Protein AF-A0A9P1A9F8-F1 (afdb_monomer_lite)

Structure (mmCIF, N/CA/C/O backbone):
data_AF-A0A9P1A9F8-F1
#
_entry.id   AF-A0A9P1A9F8-F1
#
loop_
_atom_site.group_PDB
_atom_site.id
_atom_site.type_symbol
_atom_site.label_atom_id
_atom_site.label_alt_id
_atom_site.label_comp_id
_atom_site.label_asym_id
_atom_site.label_entity_id
_atom_site.label_seq_id
_atom_site.pdbx_PDB_ins_code
_atom_site.Cartn_x
_atom_site.Cartn_y
_atom_site.Cartn_z
_atom_site.occupancy
_atom_site.B_iso_or_equiv
_atom_site.auth_seq_id
_atom_site.auth_comp_id
_atom_site.auth_asym_id
_atom_site.auth_atom_id
_atom_site.pdbx_PDB_model_num
ATOM 1 N N . MET A 1 1 ? -52.967 4.851 6.610 1.00 56.81 1 MET A N 1
ATOM 2 C CA . MET A 1 1 ? -51.626 4.289 6.894 1.00 56.81 1 MET A CA 1
ATOM 3 C C . MET A 1 1 ? -50.634 4.882 5.900 1.00 56.81 1 MET A C 1
ATOM 5 O O . MET A 1 1 ? -50.839 4.706 4.708 1.00 56.81 1 MET A O 1
ATOM 9 N N . LYS A 1 2 ? -49.626 5.647 6.345 1.00 49.94 2 LYS A N 1
ATOM 10 C CA . LYS A 1 2 ? -48.592 6.186 5.440 1.00 49.94 2 LYS A CA 1
ATOM 11 C C . LYS A 1 2 ? -47.590 5.070 5.093 1.00 49.94 2 LYS A C 1
ATOM 13 O O . LYS A 1 2 ? -47.147 4.389 6.021 1.00 49.94 2 LYS A O 1
ATOM 18 N N . PRO A 1 3 ? -47.233 4.859 3.813 1.00 60.44 3 PRO A N 1
ATOM 19 C CA . PRO A 1 3 ? -46.224 3.874 3.445 1.00 60.44 3 PRO A CA 1
ATOM 20 C C . PRO A 1 3 ? -44.875 4.288 4.041 1.00 60.44 3 PRO A C 1
ATOM 22 O O . PRO A 1 3 ? -44.434 5.425 3.876 1.00 60.44 3 PRO A O 1
ATOM 25 N N . LYS A 1 4 ? -44.238 3.368 4.774 1.00 57.44 4 LYS A N 1
ATOM 26 C CA . LYS A 1 4 ? -42.883 3.556 5.302 1.00 57.44 4 LYS A CA 1
ATOM 27 C C . LYS A 1 4 ? -41.936 3.712 4.111 1.00 57.44 4 LYS A C 1
ATOM 29 O O . LYS A 1 4 ? -41.762 2.769 3.340 1.00 57.44 4 LYS A O 1
ATOM 34 N N . SER A 1 5 ? -41.365 4.901 3.938 1.00 59.81 5 SER A N 1
ATOM 35 C CA . SER A 1 5 ? -40.351 5.161 2.920 1.00 59.81 5 SER A CA 1
ATOM 36 C C . SER A 1 5 ? -39.157 4.235 3.154 1.00 59.81 5 SER A C 1
ATOM 38 O O . SER A 1 5 ? -38.620 4.142 4.258 1.00 59.81 5 SER A O 1
ATOM 40 N N . LYS A 1 6 ? -38.776 3.493 2.109 1.00 61.09 6 LYS A N 1
ATOM 41 C CA . LYS A 1 6 ? -37.595 2.626 2.118 1.00 61.09 6 LYS A CA 1
ATOM 42 C C . LYS A 1 6 ? -36.375 3.508 2.431 1.00 61.09 6 LYS A C 1
ATOM 44 O O . LYS A 1 6 ? -36.248 4.557 1.794 1.00 61.09 6 LYS A O 1
ATOM 49 N N . PRO A 1 7 ? -35.507 3.141 3.392 1.00 64.19 7 PRO A N 1
ATOM 50 C CA . PRO A 1 7 ? -34.313 3.927 3.675 1.00 64.19 7 PRO A CA 1
ATOM 51 C C . PRO A 1 7 ? -33.488 4.084 2.389 1.00 64.19 7 PRO A C 1
ATOM 53 O O . PRO A 1 7 ? -33.452 3.144 1.585 1.00 64.19 7 PRO A O 1
ATOM 56 N N . PRO A 1 8 ? -32.862 5.254 2.164 1.00 57.16 8 PRO A N 1
ATOM 57 C CA . PRO A 1 8 ? -32.075 5.495 0.965 1.00 57.16 8 PRO A CA 1
ATOM 58 C C . PRO A 1 8 ? -31.010 4.405 0.850 1.00 57.16 8 PRO A C 1
ATOM 60 O O . PRO A 1 8 ? -30.194 4.217 1.756 1.00 57.16 8 PRO A O 1
ATOM 63 N N . SER A 1 9 ? -31.065 3.654 -0.253 1.00 58.56 9 SER A N 1
ATOM 64 C CA . SER A 1 9 ? -30.034 2.678 -0.590 1.00 58.56 9 SER A CA 1
ATOM 65 C C . SER A 1 9 ? -28.689 3.402 -0.590 1.00 58.56 9 SER A C 1
ATOM 67 O O . SER A 1 9 ? -28.603 4.470 -1.203 1.00 58.56 9 SER A O 1
ATOM 69 N N . PRO A 1 10 ? -27.641 2.862 0.057 1.00 60.91 10 PRO A N 1
ATOM 70 C CA . PRO A 1 10 ? -26.304 3.420 -0.094 1.00 60.91 10 PRO A CA 1
ATOM 71 C C . PRO A 1 10 ? -25.985 3.518 -1.591 1.00 60.91 10 PRO A C 1
ATOM 73 O O . PRO A 1 10 ? -26.296 2.592 -2.348 1.00 60.91 10 PRO A O 1
ATOM 76 N N . SER A 1 11 ? -25.439 4.660 -2.023 1.00 65.44 11 SER A N 1
ATOM 77 C CA . SER A 1 11 ? -25.079 4.886 -3.426 1.00 65.44 11 SER A CA 1
ATOM 78 C C . SER A 1 11 ? -24.191 3.737 -3.903 1.00 65.44 11 SER A C 1
ATOM 80 O O . SER A 1 11 ? -23.311 3.283 -3.177 1.00 65.44 11 SER A O 1
ATOM 82 N N . SER A 1 12 ? -24.405 3.214 -5.107 1.00 78.19 12 SER A N 1
ATOM 83 C CA . SER A 1 12 ? -23.624 2.068 -5.603 1.00 78.19 12 SER A CA 1
ATOM 84 C C . SER A 1 12 ? -22.148 2.401 -5.851 1.00 78.19 12 SER A C 1
ATOM 86 O O . SER A 1 12 ? -21.325 1.495 -5.953 1.00 78.19 12 SER A O 1
ATOM 88 N N . THR A 1 13 ? -21.815 3.686 -5.954 1.00 91.12 13 THR A N 1
ATOM 89 C CA . THR A 1 13 ? -20.503 4.175 -6.385 1.00 91.12 13 THR A CA 1
ATOM 90 C C . THR A 1 13 ? -19.730 4.736 -5.199 1.00 91.12 13 THR A C 1
ATOM 92 O O . THR A 1 13 ? -20.311 5.432 -4.365 1.00 91.12 13 THR A O 1
ATOM 95 N N . PHE A 1 14 ? -18.438 4.417 -5.125 1.00 94.31 14 PHE A N 1
ATOM 96 C CA . PHE A 1 14 ? -17.514 4.990 -4.149 1.00 94.31 14 PHE A CA 1
ATOM 97 C C . PHE A 1 14 ? -17.161 6.427 -4.528 1.00 94.31 14 PHE A C 1
ATOM 99 O O . PHE A 1 14 ? -16.931 6.713 -5.706 1.00 94.31 14 PHE A O 1
ATOM 106 N N . SER A 1 15 ? -17.153 7.327 -3.549 1.00 94.56 15 SER A N 1
ATOM 107 C CA . SER A 1 15 ? -16.691 8.698 -3.752 1.00 94.56 15 SER A CA 1
ATOM 108 C C . SER A 1 15 ? -15.165 8.794 -3.667 1.00 94.56 15 SER A C 1
ATOM 110 O O . SER A 1 15 ? -14.493 7.932 -3.105 1.00 94.56 15 SER A O 1
ATOM 112 N N . TYR A 1 16 ? -14.614 9.887 -4.189 1.00 94.25 16 TYR A N 1
ATOM 113 C CA . TYR A 1 16 ? -13.189 10.187 -4.054 1.00 94.25 16 TYR A CA 1
ATOM 114 C C . TYR A 1 16 ? -12.756 10.336 -2.582 1.00 94.25 16 TYR A C 1
ATOM 116 O O . TYR A 1 16 ? -11.699 9.850 -2.195 1.00 94.25 16 TYR A O 1
ATOM 124 N N . GLU A 1 17 ? -13.600 10.942 -1.742 1.00 94.31 17 GLU A N 1
ATOM 125 C CA . GLU A 1 17 ? -13.344 11.065 -0.300 1.00 94.31 17 GLU A CA 1
ATOM 126 C C . GLU A 1 17 ? -13.313 9.699 0.408 1.00 94.31 17 GLU A C 1
ATOM 128 O O . GLU A 1 17 ? -12.571 9.512 1.373 1.00 94.31 17 GLU A O 1
ATOM 133 N N . GLU A 1 18 ? -14.122 8.733 -0.051 1.00 94.94 18 GLU A N 1
ATOM 134 C CA . GLU A 1 18 ? -14.057 7.353 0.445 1.00 94.94 18 GLU A CA 1
ATOM 135 C C . GLU A 1 18 ? -12.703 6.722 0.079 1.00 94.94 18 GLU A C 1
ATOM 137 O O . GLU A 1 18 ? -12.055 6.141 0.952 1.00 94.94 18 GLU A O 1
ATOM 142 N N . ASP A 1 19 ? -12.240 6.897 -1.162 1.00 96.25 19 ASP A N 1
ATOM 143 C CA . ASP A 1 19 ? -10.945 6.380 -1.624 1.00 96.25 19 ASP A CA 1
ATOM 144 C C . ASP A 1 19 ? -9.772 6.972 -0.834 1.00 96.25 19 ASP A C 1
ATOM 146 O O . ASP A 1 19 ? -8.853 6.243 -0.455 1.00 96.25 19 ASP A O 1
ATOM 150 N N . GLU A 1 20 ? -9.805 8.274 -0.551 1.00 95.12 20 GLU A N 1
ATOM 151 C CA . GLU A 1 20 ? -8.778 8.956 0.239 1.00 95.12 20 GLU A CA 1
ATOM 152 C C . GLU A 1 20 ? -8.690 8.385 1.662 1.00 95.12 20 GLU A C 1
ATOM 154 O O . GLU A 1 20 ? -7.614 7.966 2.094 1.00 95.12 20 GLU A O 1
ATOM 159 N N . LYS A 1 21 ? -9.829 8.243 2.353 1.00 95.88 21 LYS A N 1
ATOM 160 C CA . LYS A 1 21 ? -9.889 7.640 3.699 1.00 95.88 21 LYS A CA 1
ATOM 161 C C . LYS A 1 21 ? -9.454 6.178 3.703 1.00 95.88 21 LYS A C 1
ATOM 163 O O . LYS A 1 21 ? -8.847 5.701 4.663 1.00 95.88 21 LYS A O 1
ATOM 168 N N . MET A 1 22 ? -9.784 5.435 2.649 1.00 97.12 22 MET A N 1
ATOM 169 C CA . MET A 1 22 ? -9.337 4.053 2.493 1.00 97.12 22 MET A CA 1
ATOM 170 C C . MET A 1 22 ? -7.816 3.981 2.299 1.00 97.12 22 MET A C 1
ATOM 172 O O . MET A 1 22 ? -7.170 3.139 2.923 1.00 97.12 22 MET A O 1
ATOM 176 N N . TRP A 1 23 ? -7.225 4.867 1.490 1.00 96.69 23 TRP A N 1
ATOM 177 C CA . TRP A 1 23 ? -5.772 4.942 1.320 1.00 96.69 23 TRP A CA 1
ATOM 178 C C . TRP A 1 23 ? -5.049 5.346 2.600 1.00 96.69 23 TRP A C 1
ATOM 180 O O . TRP A 1 23 ? -4.050 4.717 2.946 1.00 96.69 23 TRP A O 1
ATOM 190 N N . GLU A 1 24 ? -5.570 6.334 3.324 1.00 95.56 24 GLU A N 1
ATOM 191 C CA . GLU A 1 24 ? -5.042 6.750 4.622 1.00 95.56 24 GLU A CA 1
ATOM 192 C C . GLU A 1 24 ? -5.036 5.577 5.611 1.00 95.56 24 GLU A C 1
ATOM 194 O O . GLU A 1 24 ? -4.027 5.292 6.259 1.00 95.56 24 GLU A O 1
ATOM 199 N N . TYR A 1 25 ? -6.139 4.825 5.677 1.00 96.31 25 TYR A N 1
ATOM 200 C CA . TYR A 1 25 ? -6.215 3.635 6.517 1.00 96.31 25 TYR A CA 1
ATOM 201 C C . TYR A 1 25 ? -5.182 2.574 6.123 1.00 96.31 25 TYR A C 1
ATOM 203 O O . TYR A 1 25 ? -4.517 2.018 6.997 1.00 96.31 25 TYR A O 1
ATOM 211 N N . ILE A 1 26 ? -5.022 2.307 4.822 1.00 96.06 26 ILE A N 1
ATOM 212 C CA . ILE A 1 26 ? -4.020 1.367 4.306 1.00 96.06 26 ILE A CA 1
ATOM 213 C C . ILE A 1 26 ? -2.609 1.820 4.692 1.00 96.06 26 ILE A C 1
ATOM 215 O O . ILE A 1 26 ? -1.834 1.028 5.225 1.00 96.06 26 ILE A O 1
ATOM 219 N N . TRP A 1 27 ? -2.287 3.095 4.481 1.00 94.50 27 TRP A N 1
ATOM 220 C CA . TRP A 1 27 ? -0.988 3.663 4.824 1.00 94.50 27 TRP A CA 1
ATOM 221 C C . TRP A 1 27 ? -0.670 3.525 6.316 1.00 94.50 27 TRP A C 1
ATOM 223 O O . TRP A 1 27 ? 0.413 3.072 6.678 1.00 94.50 27 TRP A O 1
ATOM 233 N N . ASN A 1 28 ? -1.646 3.790 7.185 1.00 93.69 28 ASN A N 1
ATOM 234 C CA . ASN A 1 28 ? -1.500 3.661 8.637 1.00 93.69 28 ASN A CA 1
ATOM 235 C C . ASN A 1 28 ? -1.279 2.212 9.117 1.00 93.69 28 ASN A C 1
ATOM 237 O O . ASN A 1 28 ? -0.943 1.982 10.282 1.00 93.69 28 ASN A O 1
ATOM 241 N N . LYS A 1 29 ? -1.476 1.213 8.247 1.00 93.69 29 LYS A N 1
ATOM 242 C CA . LYS A 1 29 ? -1.170 -0.197 8.527 1.00 93.69 29 LYS A CA 1
ATOM 243 C C . LYS A 1 29 ? 0.214 -0.623 8.048 1.00 93.69 29 LYS A C 1
ATOM 245 O O . LYS A 1 29 ? 0.648 -1.716 8.416 1.00 93.69 29 LYS A O 1
ATOM 250 N N . VAL A 1 30 ? 0.914 0.211 7.281 1.00 91.81 30 VAL A N 1
ATOM 251 C CA . VAL A 1 30 ? 2.305 -0.042 6.899 1.00 91.81 30 VAL A CA 1
ATOM 252 C C . VAL A 1 30 ? 3.177 -0.006 8.153 1.00 91.81 30 VAL A C 1
ATOM 254 O O . VAL A 1 30 ? 3.055 0.884 8.994 1.00 91.81 30 VAL A O 1
ATOM 257 N N . LYS A 1 31 ? 4.043 -1.010 8.301 1.00 87.38 31 LYS A N 1
ATOM 258 C CA . LYS A 1 31 ? 4.966 -1.121 9.431 1.00 87.38 31 LYS A CA 1
ATOM 259 C C . LYS A 1 31 ? 6.377 -0.761 8.987 1.00 87.38 31 LYS A C 1
ATOM 261 O O . LYS A 1 31 ? 6.879 -1.287 7.993 1.00 87.38 31 LYS A O 1
ATOM 266 N N . PHE A 1 32 ? 6.998 0.115 9.764 1.00 83.94 32 PHE A N 1
ATOM 267 C CA . PHE A 1 32 ? 8.389 0.513 9.621 1.00 83.94 32 PHE A CA 1
ATOM 268 C C . PHE A 1 32 ? 9.179 -0.130 10.759 1.00 83.94 32 PHE A C 1
ATOM 270 O O . PHE A 1 32 ? 8.792 -0.021 11.921 1.00 83.94 32 PHE A O 1
ATOM 277 N N . SER A 1 33 ? 10.251 -0.829 10.413 1.00 80.88 33 SER A N 1
ATOM 278 C CA . SER A 1 33 ? 11.355 -1.134 11.320 1.00 80.88 33 SER A CA 1
ATOM 279 C C . SER A 1 33 ? 12.415 -0.038 11.158 1.00 80.88 33 SER A C 1
ATOM 281 O O . SER A 1 33 ? 12.379 0.695 10.168 1.00 80.88 33 SER A O 1
ATOM 283 N N . GLU A 1 34 ? 13.356 0.078 12.098 1.00 72.50 34 GLU A N 1
ATOM 284 C CA . GLU A 1 34 ? 14.358 1.157 12.172 1.00 72.50 34 GLU A CA 1
ATOM 285 C C . GLU A 1 34 ? 15.025 1.492 10.832 1.00 72.50 34 GLU A C 1
ATOM 287 O O . GLU A 1 34 ? 15.364 2.646 10.574 1.00 72.50 34 GLU A O 1
ATOM 292 N N . ARG A 1 35 ? 15.213 0.489 9.964 1.00 71.69 35 ARG A N 1
ATOM 293 C CA . ARG A 1 35 ? 15.814 0.681 8.636 1.00 71.69 35 ARG A CA 1
ATOM 294 C C . ARG A 1 35 ? 15.013 0.096 7.482 1.00 71.69 35 ARG A C 1
ATOM 296 O O . ARG A 1 35 ? 15.293 0.443 6.340 1.00 71.69 35 ARG A O 1
ATOM 303 N N . CYS A 1 36 ? 14.001 -0.725 7.756 1.00 75.81 36 CYS A N 1
ATOM 304 C CA . CYS A 1 36 ? 13.329 -1.518 6.732 1.00 75.81 36 CYS A CA 1
ATOM 305 C C . CYS A 1 36 ? 11.821 -1.276 6.724 1.00 75.81 36 CYS A C 1
ATOM 307 O O . CYS A 1 36 ? 11.175 -1.172 7.766 1.00 75.81 36 CYS A O 1
ATOM 309 N N . ILE A 1 37 ? 11.239 -1.263 5.528 1.00 81.56 37 ILE A N 1
ATOM 310 C CA . ILE A 1 37 ? 9.790 -1.355 5.364 1.00 81.56 37 ILE A CA 1
ATOM 311 C C . ILE A 1 37 ? 9.443 -2.833 5.246 1.00 81.56 37 ILE A C 1
ATOM 313 O O . ILE A 1 37 ? 9.946 -3.520 4.359 1.00 81.56 37 ILE A O 1
ATOM 317 N N . LEU A 1 38 ? 8.577 -3.320 6.128 1.00 81.75 38 LEU A N 1
ATOM 318 C CA . LEU A 1 38 ? 8.163 -4.717 6.112 1.00 81.75 38 LEU A CA 1
ATOM 319 C C . LEU A 1 38 ? 7.010 -4.908 5.122 1.00 81.75 38 LEU A C 1
ATOM 321 O O . LEU A 1 38 ? 6.075 -4.102 5.080 1.00 81.75 38 LEU A O 1
ATOM 325 N N . LYS A 1 39 ? 7.043 -5.999 4.344 1.00 84.25 39 LYS A N 1
ATOM 326 C CA . LYS A 1 39 ? 5.866 -6.422 3.572 1.00 84.25 39 LYS A CA 1
ATOM 327 C C . LYS A 1 39 ? 4.702 -6.652 4.532 1.00 84.25 39 LYS A C 1
ATOM 329 O O . LYS A 1 39 ? 4.877 -7.175 5.633 1.00 84.25 39 LYS A O 1
ATOM 334 N N . ALA A 1 40 ? 3.506 -6.242 4.125 1.00 81.25 40 ALA A N 1
ATOM 335 C CA . ALA A 1 40 ? 2.363 -6.308 5.017 1.00 81.25 40 ALA A CA 1
ATOM 336 C C . ALA A 1 40 ? 1.937 -7.764 5.240 1.00 81.25 40 ALA A C 1
ATOM 338 O O . ALA A 1 40 ? 1.630 -8.487 4.291 1.00 81.25 40 ALA A O 1
ATOM 339 N N . ALA A 1 41 ? 1.847 -8.163 6.511 1.00 79.50 41 ALA A N 1
ATOM 340 C CA . ALA A 1 41 ? 1.254 -9.442 6.894 1.00 79.50 41 ALA A CA 1
ATOM 341 C C . ALA A 1 41 ? -0.249 -9.488 6.563 1.00 79.50 41 ALA A C 1
ATOM 343 O O . ALA A 1 41 ? -0.773 -10.524 6.157 1.00 79.50 41 ALA A O 1
ATOM 344 N N . VAL A 1 42 ? -0.940 -8.349 6.690 1.00 82.44 42 VAL A N 1
ATOM 345 C CA . VAL A 1 42 ? -2.380 -8.230 6.428 1.00 82.44 42 VAL A CA 1
ATOM 346 C C . VAL A 1 42 ? -2.611 -7.549 5.084 1.00 82.44 42 VAL A C 1
ATOM 348 O O . VAL A 1 42 ? -2.027 -6.503 4.801 1.00 82.44 42 VAL A O 1
ATOM 351 N N . ARG A 1 43 ? -3.479 -8.129 4.250 1.00 91.00 43 ARG A N 1
ATOM 352 C CA . ARG A 1 43 ? -3.696 -7.669 2.874 1.00 91.00 43 ARG A CA 1
ATOM 353 C C . ARG A 1 43 ? -5.035 -6.927 2.722 1.00 91.00 43 ARG A C 1
ATOM 355 O O . ARG A 1 43 ? -6.066 -7.502 3.064 1.00 91.00 43 ARG A O 1
ATOM 362 N N . PRO A 1 44 ? -5.075 -5.730 2.105 1.00 94.25 44 PRO A N 1
ATOM 363 C CA . PRO A 1 44 ? -6.316 -4.981 1.881 1.00 94.25 44 PRO A CA 1
ATOM 364 C C . PRO A 1 44 ? -7.273 -5.641 0.876 1.00 94.25 44 PRO A C 1
ATOM 366 O O . PRO A 1 44 ? -8.407 -5.205 0.701 1.00 94.25 44 PRO A O 1
ATOM 369 N N . ASN A 1 45 ? -6.853 -6.720 0.211 1.00 92.56 45 ASN A N 1
ATOM 370 C CA . ASN A 1 45 ? -7.740 -7.543 -0.609 1.00 92.56 45 ASN A CA 1
ATOM 371 C C . ASN A 1 45 ? -8.594 -8.526 0.220 1.00 92.56 45 ASN A C 1
ATOM 373 O O . ASN A 1 45 ? -9.523 -9.123 -0.326 1.00 92.56 45 ASN A O 1
ATOM 377 N N . GLN A 1 46 ? -8.295 -8.706 1.511 1.00 93.44 46 GLN A N 1
ATOM 378 C CA . GLN A 1 46 ? -9.065 -9.542 2.425 1.00 93.44 46 GLN A CA 1
ATOM 379 C C . GLN A 1 46 ? -10.139 -8.711 3.122 1.00 93.44 46 GLN A C 1
ATOM 381 O O . GLN A 1 46 ? -9.913 -7.574 3.519 1.00 93.44 46 GLN A O 1
ATOM 386 N N . TRP A 1 47 ? -11.323 -9.289 3.301 1.00 93.00 47 TRP A N 1
ATOM 387 C CA . TRP A 1 47 ? -12.437 -8.605 3.960 1.00 93.00 47 TRP A CA 1
ATOM 388 C C . TRP A 1 47 ? -12.152 -8.318 5.445 1.00 93.00 47 TRP A C 1
ATOM 390 O O . TRP A 1 47 ? -12.547 -7.267 5.937 1.00 93.00 47 TRP A O 1
ATOM 400 N N . SER A 1 48 ? -11.415 -9.200 6.133 1.00 94.56 48 SER A N 1
ATOM 401 C CA . SER A 1 48 ? -11.043 -9.053 7.548 1.00 94.56 48 SER A CA 1
ATOM 402 C C . SER A 1 48 ? -10.181 -7.818 7.820 1.00 94.56 48 SER A C 1
ATOM 404 O O . SER A 1 48 ? -10.280 -7.235 8.896 1.00 94.56 48 SER A O 1
ATOM 406 N N . PHE A 1 49 ? -9.400 -7.365 6.832 1.00 96.12 49 PHE A N 1
ATOM 407 C CA . PHE A 1 49 ? -8.635 -6.117 6.909 1.00 96.12 49 PHE A CA 1
ATOM 408 C C . PHE A 1 49 ? -9.540 -4.895 7.132 1.00 96.12 49 PHE A C 1
ATOM 410 O O . PHE A 1 49 ? -9.130 -3.932 7.774 1.00 96.12 49 PHE A O 1
ATOM 417 N N . TRP A 1 50 ? -10.776 -4.933 6.623 1.00 97.25 50 TRP A N 1
ATOM 418 C CA . TRP A 1 50 ? -11.688 -3.790 6.620 1.00 97.25 50 TRP A CA 1
ATOM 419 C C . TRP A 1 50 ? -12.644 -3.738 7.815 1.00 97.25 50 TRP A C 1
ATOM 421 O O . TRP A 1 50 ? -13.261 -2.695 8.022 1.00 97.25 50 TRP A O 1
ATOM 431 N N . ASN A 1 51 ? -12.757 -4.796 8.628 1.00 95.75 51 ASN A N 1
ATOM 432 C CA . ASN A 1 51 ? -13.630 -4.764 9.812 1.00 95.75 51 ASN A CA 1
ATOM 433 C C . ASN A 1 51 ? -13.230 -3.641 10.789 1.00 95.75 51 ASN A C 1
ATOM 435 O O . ASN A 1 51 ? -14.080 -2.798 11.082 1.00 95.75 51 ASN A O 1
ATOM 439 N N . PRO A 1 52 ? -11.944 -3.494 11.181 1.00 96.44 52 PRO A N 1
ATOM 440 C CA . PRO A 1 52 ? -11.565 -2.429 12.109 1.00 96.44 52 PRO A CA 1
ATOM 441 C C . PRO A 1 52 ? -11.671 -1.033 11.475 1.00 96.44 52 PRO A C 1
ATOM 443 O O . PRO A 1 52 ? -11.798 -0.033 12.176 1.00 96.44 52 PRO A O 1
ATOM 446 N N . TYR A 1 53 ? -11.599 -0.934 10.140 1.00 96.44 53 TYR A N 1
ATOM 447 C CA . TYR A 1 53 ? -11.849 0.324 9.432 1.00 96.44 53 TYR A CA 1
ATOM 448 C C . TYR A 1 53 ? -13.310 0.757 9.574 1.00 96.44 53 TYR A C 1
ATOM 450 O O . TYR A 1 53 ? -13.570 1.925 9.863 1.00 96.44 53 TYR A O 1
ATOM 458 N N . ILE A 1 54 ? -14.249 -0.173 9.385 1.00 96.12 54 ILE A N 1
ATOM 459 C CA . ILE A 1 54 ? -15.686 0.093 9.498 1.00 96.12 54 ILE A CA 1
ATOM 460 C C . ILE A 1 54 ? -16.049 0.496 10.925 1.00 96.12 54 ILE A C 1
ATOM 462 O O . ILE A 1 54 ? -16.723 1.509 11.102 1.00 96.12 54 ILE A O 1
ATOM 466 N N . GLU A 1 55 ? -15.550 -0.241 11.919 1.00 94.75 55 GLU A N 1
ATOM 467 C CA . GLU A 1 55 ? -15.776 0.039 13.343 1.00 94.75 55 GLU A CA 1
ATOM 468 C C . GLU A 1 55 ? -15.275 1.432 13.736 1.00 94.75 55 GLU A C 1
ATOM 470 O O . GLU A 1 55 ? -16.002 2.197 14.365 1.00 94.75 55 GLU A O 1
ATOM 475 N N . LYS A 1 56 ? -14.062 1.802 13.303 1.00 94.50 56 LYS A N 1
ATOM 476 C CA . LYS A 1 56 ? -13.456 3.094 13.650 1.00 94.50 56 LYS A CA 1
ATOM 477 C C . LYS A 1 56 ? -14.100 4.283 12.929 1.00 94.50 56 LYS A C 1
ATOM 479 O O . LYS A 1 56 ? -14.187 5.362 13.505 1.00 94.50 56 LYS A O 1
ATOM 484 N N . ASN A 1 57 ? -14.506 4.117 11.669 1.00 91.75 57 ASN A N 1
ATOM 485 C CA . ASN A 1 57 ? -14.930 5.235 10.814 1.00 91.75 57 ASN A CA 1
ATOM 486 C C . ASN A 1 57 ? -16.451 5.318 10.601 1.00 91.75 57 ASN A C 1
ATOM 488 O O . ASN A 1 57 ? -16.910 6.190 9.864 1.00 91.75 57 ASN A O 1
ATOM 492 N N . GLY A 1 58 ? -17.240 4.404 11.179 1.00 90.69 58 GLY A N 1
ATOM 493 C CA . GLY A 1 58 ? -18.693 4.357 10.974 1.00 90.69 58 GLY A CA 1
ATOM 494 C C . GLY A 1 58 ? -19.087 4.134 9.509 1.00 90.69 58 GLY A C 1
ATOM 495 O O . GLY A 1 58 ? -20.124 4.622 9.050 1.00 90.69 58 GLY A O 1
ATOM 496 N N . CYS A 1 59 ? -18.239 3.442 8.741 1.00 90.12 59 CYS A N 1
ATOM 497 C CA . CYS A 1 59 ? -18.458 3.237 7.315 1.00 90.12 59 CYS A CA 1
ATOM 498 C C . CYS A 1 59 ? -19.678 2.328 7.090 1.00 90.12 59 CYS A C 1
ATOM 500 O O . CYS A 1 59 ? -19.740 1.214 7.597 1.00 90.12 59 CYS A O 1
ATOM 502 N N . LYS A 1 60 ? -20.648 2.771 6.281 1.00 92.81 60 LYS A N 1
ATOM 503 C CA . LYS A 1 60 ? -21.865 1.988 5.975 1.00 92.81 60 LYS A CA 1
ATOM 504 C C . LYS A 1 60 ? -21.633 0.877 4.939 1.00 92.81 60 LYS A C 1
ATOM 506 O O . LYS A 1 60 ? -22.557 0.130 4.616 1.00 92.81 60 LYS A O 1
ATOM 511 N N . ARG A 1 61 ? -20.431 0.801 4.357 1.00 94.12 61 ARG A N 1
ATOM 512 C CA . ARG A 1 61 ? -20.070 -0.186 3.333 1.00 94.12 61 ARG A CA 1
ATOM 513 C C . ARG A 1 61 ? -19.806 -1.539 3.982 1.00 94.12 61 ARG A C 1
ATOM 515 O O . ARG A 1 61 ? -19.256 -1.630 5.071 1.00 94.12 61 ARG A O 1
ATOM 522 N N . GLN A 1 62 ? -20.142 -2.603 3.263 1.00 95.00 62 GLN A N 1
ATOM 523 C CA . GLN A 1 62 ? -19.789 -3.957 3.678 1.00 95.00 62 GLN A CA 1
ATOM 524 C C . GLN A 1 62 ? -18.275 -4.191 3.505 1.00 95.00 62 GLN A C 1
ATOM 526 O O . GLN A 1 62 ? -17.730 -3.774 2.474 1.00 95.00 62 GLN A O 1
ATOM 531 N N . PRO A 1 63 ? -17.600 -4.926 4.413 1.00 96.06 63 PRO A N 1
ATOM 532 C CA . PRO A 1 63 ? -16.157 -5.190 4.323 1.00 96.06 63 PRO A CA 1
ATOM 533 C C . PRO A 1 63 ? -15.743 -5.812 2.979 1.00 96.06 63 PRO A C 1
ATOM 535 O O . PRO A 1 63 ? -14.743 -5.435 2.369 1.00 96.06 63 PRO A O 1
ATOM 538 N N . ARG A 1 64 ? -16.565 -6.733 2.455 1.00 96.06 64 ARG A N 1
ATOM 539 C CA . ARG A 1 64 ? -16.359 -7.359 1.137 1.00 96.06 64 ARG A CA 1
ATOM 540 C C . ARG A 1 64 ? -16.443 -6.355 -0.017 1.00 96.06 64 ARG A C 1
ATOM 542 O O . ARG A 1 64 ? -15.728 -6.509 -1.008 1.00 96.06 64 ARG A O 1
ATOM 549 N N . GLY A 1 65 ? -17.304 -5.344 0.105 1.00 95.75 65 GLY A N 1
ATOM 550 C CA . GLY A 1 65 ? -17.424 -4.258 -0.866 1.00 95.75 65 GLY A CA 1
ATOM 551 C C . GLY A 1 65 ? -16.153 -3.414 -0.914 1.00 95.75 65 GLY A C 1
ATOM 552 O O . GLY A 1 65 ? -15.629 -3.187 -1.999 1.00 95.75 65 GLY A O 1
ATOM 553 N N . LEU A 1 66 ? -15.606 -3.058 0.253 1.00 96.94 66 LEU A N 1
ATOM 554 C CA . LEU A 1 66 ? -14.346 -2.315 0.377 1.00 96.94 66 LEU A CA 1
ATOM 555 C C . LEU A 1 66 ? -13.161 -3.090 -0.214 1.00 96.94 66 LEU A C 1
ATOM 557 O O . LEU A 1 66 ? -12.444 -2.563 -1.059 1.00 96.94 66 LEU A O 1
ATOM 561 N N . ALA A 1 67 ? -13.006 -4.370 0.138 1.00 97.06 67 ALA A N 1
ATOM 562 C CA . ALA A 1 67 ? -11.958 -5.223 -0.431 1.00 97.06 67 ALA A CA 1
ATOM 563 C C . ALA A 1 67 ? -12.078 -5.372 -1.958 1.00 97.06 67 ALA A C 1
ATOM 565 O O . ALA A 1 67 ? -11.073 -5.362 -2.675 1.00 97.06 67 ALA A O 1
ATOM 566 N N . THR A 1 68 ? -13.305 -5.496 -2.471 1.00 96.50 68 THR A N 1
ATOM 567 C CA . THR A 1 68 ? -13.547 -5.580 -3.918 1.00 96.50 68 THR A CA 1
ATOM 568 C C . THR A 1 68 ? -13.200 -4.265 -4.606 1.00 96.50 68 THR A C 1
ATOM 570 O O . THR A 1 68 ? -12.515 -4.281 -5.626 1.00 96.50 68 THR A O 1
ATOM 573 N N . HIS A 1 69 ? -13.621 -3.135 -4.039 1.00 97.12 69 HIS A N 1
ATOM 574 C CA . HIS A 1 69 ? -13.321 -1.808 -4.567 1.00 97.12 69 HIS A CA 1
ATOM 575 C C . HIS A 1 69 ? -11.819 -1.524 -4.578 1.00 97.12 69 HIS A C 1
ATOM 577 O O . HIS A 1 69 ? -11.269 -1.155 -5.616 1.00 97.12 69 HIS A O 1
ATOM 583 N N . PHE A 1 70 ? -11.127 -1.834 -3.480 1.00 97.44 70 PHE A N 1
ATOM 584 C CA . PHE A 1 70 ? -9.674 -1.738 -3.412 1.00 97.44 70 PHE A CA 1
ATOM 585 C C . PHE A 1 70 ? -9.005 -2.528 -4.545 1.00 97.44 70 PHE A C 1
ATOM 587 O O . PHE A 1 70 ? -8.225 -1.969 -5.312 1.00 97.44 70 PHE A O 1
ATOM 594 N N . ARG A 1 71 ? -9.344 -3.814 -4.699 1.00 96.88 71 ARG A N 1
ATOM 595 C CA . ARG A 1 71 ? -8.723 -4.691 -5.703 1.00 96.88 71 ARG A CA 1
ATOM 596 C C . ARG A 1 71 ? -9.024 -4.265 -7.140 1.00 96.88 71 ARG A C 1
ATOM 598 O O . ARG A 1 71 ? -8.146 -4.352 -7.990 1.00 96.88 71 ARG A O 1
ATOM 605 N N . MET A 1 72 ? -10.264 -3.873 -7.424 1.00 96.69 72 MET A N 1
ATOM 606 C CA . MET A 1 72 ? -10.740 -3.660 -8.796 1.00 96.69 72 MET A CA 1
ATOM 607 C C . MET A 1 72 ? -10.579 -2.219 -9.282 1.00 96.69 72 MET A C 1
ATOM 609 O O . MET A 1 72 ? -10.582 -1.992 -10.491 1.00 96.69 72 MET A O 1
ATOM 613 N N . LYS A 1 73 ? -10.495 -1.243 -8.370 1.00 96.94 73 LYS A N 1
ATOM 614 C CA . LYS A 1 73 ? -10.484 0.186 -8.704 1.00 96.94 73 LYS A CA 1
ATOM 615 C C . LYS A 1 73 ? -9.289 0.913 -8.112 1.00 96.94 73 LYS A C 1
ATOM 617 O O . LYS A 1 73 ? -8.562 1.542 -8.872 1.00 96.94 73 LYS A O 1
ATOM 622 N N . MET A 1 74 ? -9.047 0.811 -6.808 1.00 97.38 74 MET A N 1
ATOM 623 C CA . MET A 1 74 ? -7.993 1.616 -6.180 1.00 97.38 74 MET A CA 1
ATOM 624 C C . MET A 1 74 ? -6.589 1.114 -6.537 1.00 97.38 74 MET A C 1
ATOM 626 O O . MET A 1 74 ? -5.781 1.878 -7.054 1.00 97.38 74 MET A O 1
ATOM 630 N N . ALA A 1 75 ? -6.293 -0.169 -6.307 1.00 97.06 75 ALA A N 1
ATOM 631 C CA . ALA A 1 75 ? -4.951 -0.727 -6.478 1.00 97.06 75 ALA A CA 1
ATOM 632 C C . ALA A 1 75 ? -4.404 -0.598 -7.916 1.00 97.06 75 ALA A C 1
ATOM 634 O O . ALA A 1 75 ? -3.272 -0.133 -8.054 1.00 97.06 75 ALA A O 1
ATOM 635 N N . PRO A 1 76 ? -5.173 -0.895 -8.988 1.00 97.19 76 PRO A N 1
ATOM 636 C CA . PRO A 1 76 ? -4.705 -0.675 -10.362 1.00 97.19 76 PRO A CA 1
ATOM 637 C C . PRO A 1 76 ? -4.418 0.802 -10.680 1.00 97.19 76 PRO A C 1
ATOM 639 O O . PRO A 1 76 ? -3.563 1.107 -11.506 1.00 97.19 76 PRO A O 1
ATOM 642 N N . ASN A 1 77 ? -5.102 1.725 -9.997 1.00 97.25 77 ASN A N 1
ATOM 643 C CA . ASN A 1 77 ? -4.983 3.169 -10.204 1.00 97.25 77 ASN A CA 1
ATOM 644 C C . ASN A 1 77 ? -4.136 3.866 -9.124 1.00 97.25 77 ASN A C 1
ATOM 646 O O . ASN A 1 77 ? -4.196 5.086 -8.976 1.00 97.25 77 ASN A O 1
ATOM 650 N N . LEU A 1 78 ? -3.306 3.127 -8.377 1.00 97.69 78 LEU A N 1
ATOM 651 C CA . LEU A 1 78 ? -2.467 3.689 -7.310 1.00 97.69 78 LEU A CA 1
ATOM 652 C C . LEU A 1 78 ? -1.520 4.794 -7.822 1.00 97.69 78 LEU A C 1
ATOM 654 O O . LEU A 1 78 ? -1.230 5.756 -7.109 1.00 97.69 78 LEU A O 1
ATOM 658 N N . HIS A 1 79 ? -1.074 4.714 -9.078 1.00 96.94 79 HIS A N 1
ATOM 659 C CA . HIS A 1 79 ? -0.256 5.755 -9.708 1.00 96.94 79 HIS A CA 1
ATOM 660 C C . HIS A 1 79 ? -0.970 7.120 -9.774 1.00 96.94 79 HIS A C 1
ATOM 662 O O . HIS A 1 79 ? -0.308 8.154 -9.648 1.00 96.94 79 HIS A O 1
ATOM 668 N N . ALA A 1 80 ? -2.302 7.131 -9.885 1.00 95.94 80 ALA A N 1
ATOM 669 C CA . ALA A 1 80 ? -3.140 8.327 -9.959 1.00 95.94 80 ALA A CA 1
ATOM 670 C C . ALA A 1 80 ? -3.643 8.821 -8.589 1.00 95.94 80 ALA A C 1
ATOM 672 O O . ALA A 1 80 ? -4.180 9.920 -8.501 1.00 95.94 80 ALA A O 1
ATOM 673 N N . ALA A 1 81 ? -3.443 8.054 -7.511 1.00 95.31 81 ALA A N 1
ATOM 674 C CA . ALA A 1 81 ? -3.912 8.426 -6.175 1.00 95.31 81 ALA A CA 1
ATOM 675 C C . ALA A 1 81 ? -3.315 9.771 -5.689 1.00 95.31 81 ALA A C 1
ATOM 677 O O . ALA A 1 81 ? -2.191 10.113 -6.070 1.00 95.31 81 ALA A O 1
ATOM 678 N N . PRO A 1 82 ? -3.987 10.528 -4.808 1.00 92.50 82 PRO A N 1
ATOM 679 C CA . PRO A 1 82 ? -3.524 11.834 -4.319 1.00 92.50 82 PRO A CA 1
ATOM 680 C C . PRO A 1 82 ? -2.444 11.721 -3.229 1.00 92.50 82 PRO A C 1
ATOM 682 O O . PRO A 1 82 ? -2.528 12.311 -2.161 1.00 92.50 82 PRO A O 1
ATOM 685 N N . MET A 1 83 ? -1.406 10.927 -3.482 1.00 94.62 83 MET A N 1
ATOM 686 C CA . MET A 1 83 ? -0.316 10.668 -2.542 1.00 94.62 83 MET A CA 1
ATOM 687 C C . MET A 1 83 ? 1.039 10.992 -3.166 1.00 94.62 83 MET A C 1
ATOM 689 O O . MET A 1 83 ? 1.210 10.979 -4.392 1.00 94.62 83 MET A O 1
ATOM 693 N N . SER A 1 84 ? 2.037 11.231 -2.314 1.00 95.62 84 SER A N 1
ATOM 694 C CA . SER A 1 84 ? 3.407 11.457 -2.771 1.00 95.62 84 SER A CA 1
ATOM 695 C C . SER A 1 84 ? 3.948 10.241 -3.536 1.00 95.62 84 SER A C 1
ATOM 697 O O . SER A 1 84 ? 3.591 9.089 -3.272 1.00 95.62 84 SER A O 1
ATOM 699 N N . LYS A 1 85 ? 4.862 10.489 -4.482 1.00 95.81 85 LYS A N 1
ATOM 700 C CA . LYS A 1 85 ? 5.502 9.431 -5.286 1.00 95.81 85 LYS A CA 1
ATOM 701 C C . LYS A 1 85 ? 6.178 8.368 -4.406 1.00 95.81 85 LYS A C 1
ATOM 703 O O . LYS A 1 85 ? 6.108 7.182 -4.716 1.00 95.81 85 LYS A O 1
ATOM 708 N N . ARG A 1 86 ? 6.771 8.801 -3.285 1.00 94.00 86 ARG A N 1
ATOM 709 C CA . ARG A 1 86 ? 7.422 7.932 -2.295 1.00 94.00 86 ARG A CA 1
ATOM 710 C C . ARG A 1 86 ? 6.413 7.000 -1.623 1.00 94.00 86 ARG A C 1
ATOM 712 O O . ARG A 1 86 ? 6.635 5.796 -1.614 1.00 94.00 86 ARG A O 1
ATOM 719 N N . ILE A 1 87 ? 5.290 7.535 -1.136 1.00 95.00 87 ILE A N 1
ATOM 720 C CA . ILE A 1 87 ? 4.222 6.736 -0.509 1.00 95.00 87 ILE A CA 1
ATOM 721 C C . ILE A 1 87 ? 3.667 5.707 -1.499 1.00 95.00 87 ILE A C 1
ATOM 723 O O . ILE A 1 87 ? 3.560 4.531 -1.164 1.00 95.00 87 ILE A O 1
ATOM 727 N N . LYS A 1 88 ? 3.394 6.111 -2.746 1.00 97.19 88 LYS A N 1
ATOM 728 C CA . LYS A 1 88 ? 2.915 5.193 -3.793 1.00 97.19 88 LYS A CA 1
ATOM 729 C C . LYS A 1 88 ? 3.879 4.032 -4.034 1.00 97.19 88 LYS A C 1
ATOM 731 O O . LYS A 1 88 ? 3.442 2.887 -4.060 1.00 97.19 88 LYS A O 1
ATOM 736 N N . ALA A 1 89 ? 5.178 4.305 -4.182 1.00 96.25 89 ALA A N 1
ATOM 737 C CA . ALA A 1 89 ? 6.185 3.257 -4.369 1.00 96.25 89 ALA A CA 1
ATOM 738 C C . ALA A 1 89 ? 6.235 2.285 -3.182 1.00 96.25 89 ALA A C 1
ATOM 740 O O . ALA A 1 89 ? 6.291 1.073 -3.384 1.00 96.25 89 ALA A O 1
ATOM 741 N N . ILE A 1 90 ? 6.137 2.808 -1.957 1.00 95.19 90 ILE A N 1
ATOM 742 C CA . ILE A 1 90 ? 6.068 1.987 -0.745 1.00 95.19 90 ILE A CA 1
ATOM 743 C C . ILE A 1 90 ? 4.828 1.090 -0.772 1.00 95.19 90 ILE A C 1
ATOM 745 O O . ILE A 1 90 ? 4.945 -0.104 -0.524 1.00 95.19 90 ILE A O 1
ATOM 749 N N . LEU A 1 91 ? 3.656 1.622 -1.122 1.00 96.56 91 LEU A N 1
ATOM 750 C CA . LEU A 1 91 ? 2.424 0.836 -1.208 1.00 96.56 91 LEU A CA 1
ATOM 751 C C . LEU A 1 91 ? 2.501 -0.258 -2.286 1.00 96.56 91 LEU A C 1
ATOM 753 O O . LEU A 1 91 ? 2.064 -1.381 -2.028 1.00 96.56 91 LEU A O 1
ATOM 757 N N . TYR A 1 92 ? 3.106 0.029 -3.448 1.00 97.06 92 TYR A N 1
ATOM 758 C CA . TYR A 1 92 ? 3.372 -0.985 -4.477 1.00 97.06 92 TYR A CA 1
ATOM 759 C C . TYR A 1 92 ? 4.215 -2.145 -3.930 1.00 97.06 92 TYR A C 1
ATOM 761 O O . TYR A 1 92 ? 3.877 -3.309 -4.146 1.00 97.06 92 TYR A O 1
ATOM 769 N N . PHE A 1 93 ? 5.277 -1.833 -3.184 1.00 95.75 93 PHE A N 1
ATOM 770 C CA . PHE A 1 93 ? 6.165 -2.822 -2.574 1.00 95.75 93 PHE A CA 1
ATOM 771 C C . PHE A 1 93 ? 5.488 -3.615 -1.446 1.00 95.75 93 PHE A C 1
ATOM 773 O O . PHE A 1 93 ? 5.402 -4.843 -1.503 1.00 95.75 93 PHE A O 1
ATOM 780 N N . VAL A 1 94 ? 4.948 -2.915 -0.445 1.00 95.44 94 VAL A N 1
ATOM 781 C CA . VAL A 1 94 ? 4.388 -3.501 0.783 1.00 95.44 94 VAL A CA 1
ATOM 782 C C . VAL A 1 94 ? 3.249 -4.468 0.489 1.00 95.44 94 VAL A C 1
ATOM 784 O O . VAL A 1 94 ? 3.170 -5.530 1.108 1.00 95.44 94 VAL A O 1
ATOM 787 N N . TYR A 1 95 ? 2.379 -4.110 -0.456 1.00 95.06 95 TYR A N 1
ATOM 788 C CA . TYR A 1 95 ? 1.197 -4.898 -0.800 1.00 95.06 95 TYR A CA 1
ATOM 789 C C . TYR A 1 95 ? 1.373 -5.751 -2.055 1.00 95.06 95 TYR A C 1
ATOM 791 O O . TYR A 1 95 ? 0.414 -6.401 -2.470 1.00 95.06 95 TYR A O 1
ATOM 799 N N . SER A 1 96 ? 2.582 -5.782 -2.633 1.00 95.31 96 SER A N 1
ATOM 800 C CA . SER A 1 96 ? 2.888 -6.534 -3.859 1.00 95.31 96 SER A CA 1
ATOM 801 C C . SER A 1 96 ? 1.874 -6.240 -4.972 1.00 95.31 96 SER A C 1
ATOM 803 O O . SER A 1 96 ? 1.301 -7.148 -5.574 1.00 95.31 96 SER A O 1
ATOM 805 N N . ILE A 1 97 ? 1.601 -4.951 -5.186 1.00 96.38 97 ILE A N 1
ATOM 806 C CA . ILE A 1 97 ? 0.716 -4.484 -6.255 1.00 96.38 97 ILE A CA 1
ATOM 807 C C . ILE A 1 97 ? 1.560 -4.396 -7.537 1.00 96.38 97 ILE A C 1
ATOM 809 O O . ILE A 1 97 ? 2.657 -3.831 -7.486 1.00 96.38 97 ILE A O 1
ATOM 813 N N . PRO A 1 98 ? 1.076 -4.906 -8.686 1.00 97.25 98 PRO A N 1
ATOM 814 C CA . PRO A 1 98 ? 1.755 -4.718 -9.962 1.00 97.25 98 PRO A CA 1
ATOM 815 C C . PRO A 1 98 ? 1.927 -3.231 -10.272 1.00 97.25 98 PRO A C 1
ATOM 817 O O . PRO A 1 98 ? 0.953 -2.477 -10.288 1.00 97.25 98 PRO A O 1
ATOM 820 N N . VAL A 1 99 ? 3.165 -2.804 -10.509 1.00 97.50 99 VAL A N 1
ATOM 821 C CA . VAL A 1 99 ? 3.485 -1.409 -10.808 1.00 97.50 99 VAL A CA 1
ATOM 822 C C . VAL A 1 99 ? 2.958 -1.051 -12.190 1.00 97.50 99 VAL A C 1
ATOM 824 O O . VAL A 1 99 ? 3.206 -1.755 -13.172 1.00 97.50 99 VAL A O 1
ATOM 827 N N . ASP A 1 100 ? 2.259 0.079 -12.270 1.00 97.75 100 ASP A N 1
ATOM 828 C CA . ASP A 1 100 ? 1.840 0.636 -13.548 1.00 97.75 100 ASP A CA 1
ATOM 829 C C . ASP A 1 100 ? 3.056 1.026 -14.410 1.00 97.75 100 ASP A C 1
ATOM 831 O O . ASP A 1 100 ? 4.016 1.638 -13.929 1.00 97.75 100 ASP A O 1
ATOM 835 N N . SER A 1 101 ? 3.014 0.701 -15.704 1.00 96.31 101 SER A N 1
ATOM 836 C CA . SER A 1 101 ? 4.130 0.942 -16.625 1.00 96.31 101 SER A CA 1
ATOM 837 C C . SER A 1 101 ? 4.504 2.418 -16.756 1.00 96.31 101 SER A C 1
ATOM 839 O O . SER A 1 101 ? 5.680 2.721 -16.941 1.00 96.31 101 SER A O 1
ATOM 841 N N . SER A 1 102 ? 3.540 3.336 -16.627 1.00 97.00 102 SER A N 1
ATOM 842 C CA . SER A 1 102 ? 3.792 4.783 -16.667 1.00 97.00 102 SER A CA 1
ATOM 843 C C . SER A 1 102 ? 4.461 5.296 -15.389 1.00 97.00 102 SER A C 1
ATOM 845 O O . SER A 1 102 ? 5.204 6.277 -15.418 1.00 97.00 102 SER A O 1
ATOM 847 N N . PHE A 1 103 ? 4.242 4.616 -14.261 1.00 97.50 103 PHE A N 1
ATOM 848 C CA . PHE A 1 103 ? 4.778 5.019 -12.964 1.00 97.50 103 PHE A CA 1
ATOM 849 C C . PHE A 1 103 ? 6.174 4.449 -12.698 1.00 97.50 103 PHE A C 1
ATOM 851 O O . PHE A 1 103 ? 6.947 5.023 -11.930 1.00 97.50 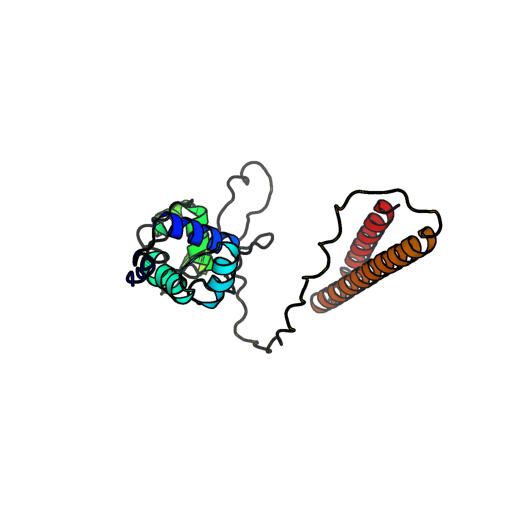103 PHE A O 1
ATOM 858 N N . LEU A 1 104 ? 6.541 3.350 -13.357 1.00 96.00 104 LEU A N 1
ATOM 859 C CA . LEU A 1 104 ? 7.827 2.698 -13.146 1.00 96.00 104 LEU A CA 1
ATOM 860 C C . LEU A 1 104 ? 9.056 3.598 -13.427 1.00 96.00 104 LEU A C 1
ATOM 862 O O . LEU A 1 104 ? 9.960 3.622 -12.584 1.00 96.00 104 LEU A O 1
ATOM 866 N N . PRO A 1 105 ? 9.116 4.381 -14.526 1.00 96.56 105 PRO A N 1
ATOM 867 C CA . PRO A 1 105 ? 10.205 5.337 -14.749 1.00 96.56 105 PRO A CA 1
ATOM 868 C C . PRO A 1 105 ? 10.316 6.380 -13.631 1.00 96.56 105 PRO A C 1
ATOM 870 O O . PRO A 1 105 ? 11.416 6.786 -13.264 1.00 96.56 105 PRO A O 1
ATOM 873 N N . ILE A 1 106 ? 9.180 6.771 -13.043 1.00 96.44 106 ILE A N 1
ATOM 874 C CA . ILE A 1 106 ? 9.129 7.738 -11.945 1.00 96.44 106 ILE A CA 1
ATOM 875 C C . ILE A 1 106 ? 9.769 7.145 -10.690 1.00 96.44 106 ILE A C 1
ATOM 877 O O . ILE A 1 106 ? 10.533 7.844 -10.033 1.00 96.44 106 ILE A O 1
ATOM 881 N N . ILE A 1 107 ? 9.500 5.871 -10.375 1.00 95.69 107 ILE A N 1
ATOM 882 C CA . ILE A 1 107 ? 10.150 5.174 -9.254 1.00 95.69 107 ILE A CA 1
ATOM 883 C C . ILE A 1 107 ? 11.663 5.112 -9.472 1.00 95.69 107 ILE A C 1
ATOM 885 O O . ILE A 1 107 ? 12.417 5.528 -8.596 1.00 95.69 107 ILE A O 1
ATOM 889 N N . ARG A 1 108 ? 12.107 4.670 -10.656 1.00 95.06 108 ARG A N 1
ATOM 890 C CA . ARG A 1 108 ? 13.539 4.551 -10.989 1.00 95.06 108 ARG A CA 1
ATOM 891 C C . ARG A 1 108 ? 14.301 5.869 -10.857 1.00 95.06 108 ARG A C 1
ATOM 893 O O . ARG A 1 108 ? 15.469 5.854 -10.488 1.00 95.06 108 ARG A O 1
ATOM 900 N N . ALA A 1 109 ? 13.643 6.999 -11.114 1.00 93.69 109 ALA A N 1
ATOM 901 C CA . ALA A 1 109 ? 14.263 8.316 -11.006 1.00 93.69 109 ALA A CA 1
ATOM 902 C C . ALA A 1 109 ? 14.678 8.691 -9.569 1.00 93.69 109 ALA A C 1
ATOM 904 O O . ALA A 1 109 ? 15.633 9.443 -9.402 1.00 93.69 109 ALA A O 1
ATOM 905 N N . PHE A 1 110 ? 13.987 8.196 -8.533 1.00 91.75 110 PHE A N 1
ATOM 906 C CA . PHE A 1 110 ? 14.323 8.491 -7.126 1.00 91.75 110 PHE A CA 1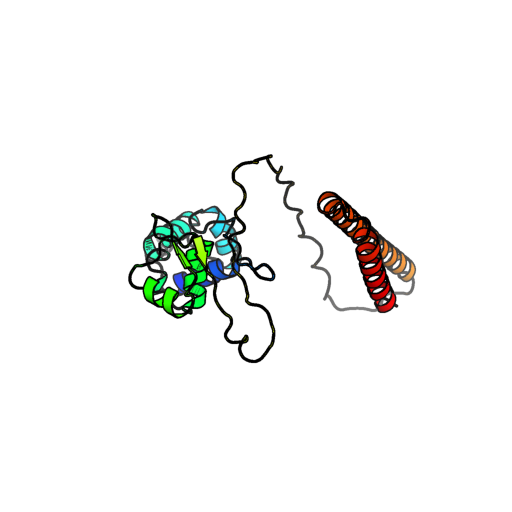
ATOM 907 C C . PHE A 1 110 ? 14.774 7.267 -6.314 1.00 91.75 110 PHE A C 1
ATOM 909 O O . PHE A 1 110 ? 15.277 7.415 -5.201 1.00 91.75 110 PHE A O 1
ATOM 916 N N . ALA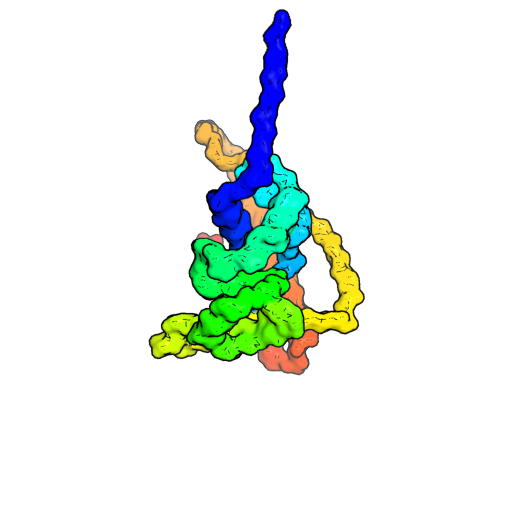 A 1 111 ? 14.580 6.068 -6.853 1.00 91.56 111 ALA A N 1
ATOM 917 C CA . ALA A 1 111 ? 15.008 4.795 -6.297 1.00 91.56 111 ALA A CA 1
ATOM 918 C C . ALA A 1 111 ? 15.689 4.001 -7.427 1.00 91.56 111 ALA A C 1
ATOM 920 O O . ALA A 1 111 ? 15.024 3.216 -8.104 1.00 91.56 111 ALA A O 1
ATOM 921 N N . PRO A 1 112 ? 16.989 4.238 -7.694 1.00 88.19 112 PRO A N 1
ATOM 922 C CA . PRO A 1 112 ? 17.692 3.561 -8.785 1.00 88.19 112 PRO A CA 1
ATOM 923 C C . PRO A 1 112 ? 17.820 2.051 -8.533 1.00 88.19 112 PRO A C 1
ATOM 925 O O . PRO A 1 112 ? 17.758 1.258 -9.469 1.00 88.19 112 PRO A O 1
ATOM 928 N N . ASP A 1 113 ? 17.907 1.649 -7.263 1.00 90.62 113 ASP A N 1
ATOM 929 C CA . ASP A 1 113 ? 18.096 0.263 -6.839 1.00 90.62 113 ASP A CA 1
ATOM 930 C C . ASP A 1 113 ? 16.755 -0.433 -6.548 1.00 90.62 113 ASP A C 1
ATOM 932 O O . ASP A 1 113 ? 16.424 -0.746 -5.397 1.00 90.62 113 ASP A O 1
ATOM 936 N N . ILE A 1 114 ? 15.972 -0.678 -7.601 1.00 94.31 114 ILE A N 1
ATOM 937 C CA . ILE A 1 114 ? 14.735 -1.472 -7.530 1.00 94.31 114 ILE A CA 1
ATOM 938 C C . ILE A 1 114 ? 14.887 -2.834 -8.204 1.00 94.31 114 ILE A C 1
ATOM 940 O O . ILE A 1 114 ? 15.566 -2.968 -9.219 1.00 94.31 114 ILE A O 1
ATOM 944 N N . GLN A 1 115 ? 14.188 -3.835 -7.674 1.00 95.81 115 GLN A N 1
ATOM 945 C CA . GLN A 1 115 ? 13.990 -5.123 -8.341 1.00 95.81 115 GLN A CA 1
ATOM 946 C C . GLN A 1 115 ? 12.500 -5.389 -8.520 1.00 95.81 115 GLN A C 1
ATOM 948 O O . GLN A 1 115 ? 11.679 -5.014 -7.677 1.00 95.81 115 GLN A O 1
ATOM 953 N N . ILE A 1 116 ? 12.163 -6.007 -9.648 1.00 96.31 116 ILE A N 1
ATOM 954 C CA . ILE A 1 116 ? 10.794 -6.293 -10.063 1.00 96.31 116 ILE A CA 1
ATOM 955 C C . ILE A 1 116 ? 10.733 -7.757 -10.480 1.00 96.31 116 ILE A C 1
ATOM 957 O O . ILE A 1 116 ? 11.621 -8.226 -11.192 1.00 96.31 116 ILE A O 1
ATOM 961 N N . ASP A 1 117 ? 9.693 -8.462 -10.051 1.00 96.50 117 ASP A N 1
ATOM 962 C CA . ASP A 1 117 ? 9.432 -9.832 -10.488 1.00 96.50 117 ASP A CA 1
ATOM 963 C C . ASP A 1 117 ? 8.725 -9.899 -11.860 1.00 96.50 117 ASP A C 1
ATOM 965 O O . ASP A 1 117 ? 8.389 -8.890 -12.489 1.00 96.50 117 ASP A O 1
ATOM 969 N N . SER A 1 118 ? 8.457 -11.118 -12.331 1.00 96.50 118 SER A N 1
ATOM 970 C CA . SER A 1 118 ? 7.722 -11.369 -13.577 1.00 96.50 118 SER A CA 1
ATOM 971 C C . SER A 1 118 ? 6.270 -10.868 -13.560 1.00 96.50 118 SER A C 1
ATOM 973 O O . SER A 1 118 ? 5.687 -10.659 -14.622 1.00 96.50 118 SER A O 1
ATOM 975 N N . ASN A 1 119 ? 5.691 -10.618 -12.381 1.00 96.12 119 ASN A N 1
ATOM 976 C CA . ASN A 1 119 ? 4.336 -10.088 -12.214 1.00 96.12 119 ASN A CA 1
ATOM 977 C C . ASN A 1 119 ? 4.300 -8.553 -12.172 1.00 96.12 119 ASN A C 1
ATOM 979 O O . ASN A 1 119 ? 3.238 -7.965 -11.950 1.00 96.12 119 ASN A O 1
ATOM 983 N N . ARG A 1 120 ? 5.440 -7.892 -12.413 1.00 96.06 120 ARG A N 1
ATOM 984 C CA . ARG A 1 120 ? 5.625 -6.441 -12.282 1.00 96.06 120 ARG A CA 1
ATOM 985 C C . ARG A 1 120 ? 5.477 -5.933 -10.844 1.00 96.06 120 ARG A C 1
ATOM 987 O O . ARG A 1 120 ? 5.208 -4.751 -10.644 1.00 96.06 120 ARG A O 1
ATOM 994 N N . CYS A 1 121 ? 5.654 -6.787 -9.842 1.00 96.62 121 CYS A N 1
ATOM 995 C CA . CYS A 1 121 ? 5.626 -6.405 -8.435 1.00 96.62 121 CYS A CA 1
ATOM 996 C C . CYS A 1 121 ? 7.036 -6.055 -7.949 1.00 96.62 121 CYS A C 1
ATOM 998 O O . CYS A 1 121 ? 8.010 -6.715 -8.308 1.00 96.62 121 CYS A O 1
ATOM 1000 N N . LEU A 1 122 ? 7.153 -5.026 -7.105 1.00 95.19 122 LEU A N 1
ATOM 1001 C CA . LEU A 1 122 ? 8.435 -4.665 -6.493 1.00 95.19 122 LEU A CA 1
ATOM 1002 C C . LEU A 1 122 ? 8.839 -5.725 -5.461 1.00 95.19 122 LEU A C 1
ATOM 1004 O O . LEU A 1 122 ? 8.114 -5.965 -4.494 1.00 95.19 122 LEU A O 1
ATOM 1008 N N . THR A 1 123 ? 10.014 -6.323 -5.645 1.00 94.56 123 THR A N 1
ATOM 1009 C CA . THR A 1 123 ? 10.629 -7.263 -4.691 1.00 94.56 123 THR A CA 1
ATOM 1010 C C . THR A 1 123 ? 11.717 -6.609 -3.853 1.00 94.56 123 THR A C 1
ATOM 1012 O O . THR A 1 123 ? 11.947 -7.030 -2.727 1.00 94.56 123 THR A O 1
ATOM 1015 N N . ARG A 1 124 ? 12.323 -5.527 -4.354 1.00 92.50 124 ARG A N 1
ATOM 1016 C CA . ARG A 1 124 ? 13.304 -4.705 -3.635 1.00 92.50 124 ARG A CA 1
ATOM 1017 C C . ARG A 1 124 ? 13.094 -3.236 -3.974 1.00 92.50 124 ARG A C 1
ATOM 1019 O O . ARG A 1 124 ? 12.893 -2.905 -5.143 1.00 92.50 124 ARG A O 1
ATOM 1026 N N . LEU A 1 125 ? 13.150 -2.363 -2.972 1.00 92.00 125 LEU A N 1
ATOM 1027 C CA . LEU A 1 125 ? 12.917 -0.929 -3.141 1.00 92.00 125 LEU A CA 1
ATOM 1028 C C . LEU A 1 125 ? 13.790 -0.125 -2.181 1.00 92.00 125 LEU A C 1
ATOM 1030 O O . LEU A 1 125 ? 13.357 0.104 -1.067 1.00 92.00 125 LEU A O 1
ATOM 1034 N N . ILE A 1 126 ? 14.959 0.370 -2.597 1.00 89.12 126 ILE A N 1
ATOM 1035 C CA . ILE A 1 126 ? 15.773 1.266 -1.753 1.00 89.12 126 ILE A CA 1
ATOM 1036 C C . ILE A 1 126 ? 15.454 2.724 -2.067 1.00 89.12 126 ILE A C 1
ATOM 1038 O O . ILE A 1 126 ? 15.613 3.174 -3.201 1.00 89.12 126 ILE A O 1
ATOM 1042 N N . ILE A 1 127 ? 15.042 3.486 -1.051 1.00 86.69 127 ILE A N 1
ATOM 1043 C CA . ILE A 1 127 ? 14.722 4.906 -1.200 1.00 86.69 127 ILE A CA 1
ATOM 1044 C C . ILE A 1 127 ? 15.684 5.744 -0.363 1.00 86.69 127 ILE A C 1
ATOM 1046 O O . ILE A 1 127 ? 15.539 5.831 0.859 1.00 86.69 127 ILE A O 1
ATOM 1050 N N . LYS A 1 128 ? 16.612 6.430 -1.036 1.00 79.19 128 LYS A N 1
ATOM 1051 C CA . LYS A 1 128 ? 17.554 7.352 -0.391 1.00 79.19 128 LYS A CA 1
ATOM 1052 C C . LYS A 1 128 ? 16.798 8.464 0.344 1.00 79.19 128 LYS A C 1
ATOM 1054 O O . LYS A 1 128 ? 15.739 8.931 -0.106 1.00 79.19 128 LYS A O 1
ATOM 1059 N N . SER A 1 129 ? 17.277 8.845 1.522 1.00 70.75 129 SER A N 1
ATOM 1060 C CA . SER A 1 129 ? 16.730 10.002 2.234 1.00 70.75 129 SER A CA 1
ATOM 1061 C C . SER A 1 129 ? 17.425 11.251 1.709 1.00 70.75 129 SER A C 1
ATOM 1063 O O . SER A 1 129 ? 18.637 11.250 1.545 1.00 70.75 129 SER A O 1
ATOM 1065 N N . LYS A 1 130 ? 16.684 12.338 1.468 1.00 61.81 130 LYS A N 1
ATOM 1066 C CA . LYS A 1 130 ? 17.295 13.622 1.075 1.00 61.81 130 LYS A CA 1
ATOM 1067 C C . LYS A 1 130 ? 18.206 14.211 2.164 1.00 61.81 130 LYS A C 1
ATOM 1069 O O . LYS A 1 130 ? 18.928 15.152 1.885 1.00 61.81 130 LYS A O 1
ATOM 1074 N N . HIS A 1 131 ? 18.163 13.672 3.384 1.00 47.03 131 HIS A N 1
ATOM 1075 C CA . HIS A 1 131 ? 18.934 14.168 4.524 1.00 47.03 131 HIS A CA 1
ATOM 1076 C C . HIS A 1 131 ? 20.383 13.645 4.598 1.00 47.03 131 HIS A C 1
ATOM 1078 O O . HIS A 1 131 ? 21.101 14.025 5.514 1.00 47.03 131 HIS A O 1
ATOM 1084 N N . GLU A 1 132 ? 20.812 12.781 3.671 1.00 44.28 132 GLU A N 1
ATOM 1085 C CA . GLU A 1 132 ? 22.146 12.151 3.694 1.00 44.28 132 GLU A CA 1
ATOM 1086 C C . GLU A 1 132 ? 23.290 13.020 3.147 1.00 44.28 132 GLU A C 1
ATOM 1088 O O . GLU A 1 132 ? 24.444 12.621 3.274 1.00 44.28 132 GLU A O 1
ATOM 1093 N N . GLU A 1 133 ? 23.020 14.181 2.539 1.00 45.41 133 GLU A N 1
ATOM 1094 C CA . GLU A 1 133 ? 24.112 15.024 2.019 1.00 45.41 133 GLU A CA 1
ATOM 1095 C C . GLU A 1 133 ? 24.837 15.829 3.115 1.00 45.41 133 GLU A C 1
ATOM 1097 O O . GLU A 1 133 ? 26.013 16.132 2.937 1.00 45.41 133 GLU A O 1
ATOM 1102 N N . ASP A 1 134 ? 24.214 16.072 4.280 1.00 46.25 134 ASP A N 1
ATOM 1103 C CA . ASP A 1 134 ? 24.804 16.907 5.347 1.00 46.25 134 ASP A CA 1
ATOM 1104 C C . ASP A 1 134 ? 25.121 16.166 6.656 1.00 46.25 134 ASP A C 1
ATOM 1106 O O . ASP A 1 134 ? 25.976 16.599 7.432 1.00 46.25 134 ASP A O 1
ATOM 1110 N N . THR A 1 135 ? 24.484 15.027 6.929 1.00 43.09 135 THR A N 1
ATOM 1111 C CA . THR A 1 135 ? 24.786 14.214 8.113 1.00 43.09 135 THR A CA 1
ATOM 1112 C C . THR A 1 135 ? 25.338 12.864 7.679 1.00 43.09 135 THR A C 1
ATOM 1114 O O . THR A 1 135 ? 24.785 12.206 6.807 1.00 43.09 135 THR A O 1
ATOM 1117 N N . LYS A 1 136 ? 26.436 12.413 8.304 1.00 48.16 136 LYS A N 1
ATOM 1118 C CA . LYS A 1 136 ? 27.075 11.090 8.107 1.00 48.16 136 LYS A CA 1
ATOM 1119 C C . LYS A 1 136 ? 26.182 9.912 8.558 1.00 48.16 136 LYS A C 1
ATOM 1121 O O . LYS A 1 136 ? 26.663 8.956 9.166 1.00 48.16 136 LYS A O 1
ATOM 1126 N N . GLN A 1 137 ? 24.873 9.991 8.347 1.00 41.38 137 GLN A N 1
ATOM 1127 C CA . GLN A 1 137 ? 23.907 8.963 8.691 1.00 41.38 137 GLN A CA 1
ATOM 1128 C C . GLN A 1 137 ? 23.779 7.986 7.522 1.00 41.38 137 GLN A C 1
ATOM 1130 O O . GLN A 1 137 ? 23.638 8.389 6.375 1.00 41.38 137 GLN A O 1
ATOM 1135 N N . LYS A 1 138 ? 23.875 6.689 7.828 1.00 44.97 138 LYS A N 1
ATOM 1136 C CA . LYS A 1 138 ? 23.797 5.598 6.847 1.00 44.97 138 LYS A CA 1
ATOM 1137 C C . LYS A 1 138 ? 22.418 5.542 6.160 1.00 44.97 138 LYS A C 1
ATOM 1139 O O . LYS A 1 138 ? 21.415 5.845 6.813 1.00 44.97 138 LYS A O 1
ATOM 1144 N N . PRO A 1 139 ? 22.351 5.035 4.916 1.00 44.81 139 PRO A N 1
ATOM 1145 C CA . PRO A 1 139 ? 21.109 4.945 4.156 1.00 44.81 139 PRO A CA 1
ATOM 1146 C C . PRO A 1 139 ? 20.070 4.066 4.843 1.00 44.81 139 PRO A C 1
ATOM 1148 O O . PRO A 1 139 ? 20.386 3.013 5.404 1.00 44.81 139 PRO A O 1
ATOM 1151 N N . VAL A 1 140 ? 18.805 4.488 4.747 1.00 51.09 140 VAL A N 1
ATOM 1152 C CA . VAL A 1 140 ? 17.645 3.670 5.124 1.00 51.09 140 VAL A CA 1
ATOM 1153 C C . VAL A 1 140 ? 17.501 2.568 4.078 1.00 51.09 140 VAL A C 1
ATOM 1155 O O . VAL A 1 140 ? 16.978 2.768 2.978 1.00 51.09 140 VAL A O 1
ATOM 1158 N N . LEU A 1 141 ? 18.055 1.410 4.417 1.00 46.59 141 LEU A N 1
ATOM 1159 C CA . LEU A 1 141 ? 18.139 0.240 3.564 1.00 46.59 141 LEU A CA 1
ATOM 1160 C C . LEU A 1 141 ? 16.841 -0.558 3.685 1.00 46.59 141 LEU A C 1
ATOM 1162 O O . LEU A 1 141 ? 16.650 -1.335 4.610 1.00 46.59 141 LEU A O 1
ATOM 1166 N N . ILE A 1 142 ? 15.930 -0.357 2.739 1.00 50.00 142 ILE A N 1
ATOM 1167 C CA . ILE A 1 142 ? 14.701 -1.146 2.657 1.00 50.00 142 ILE A CA 1
ATOM 1168 C C . ILE A 1 142 ? 15.049 -2.451 1.933 1.00 50.00 142 ILE A C 1
ATOM 1170 O O . ILE A 1 142 ? 14.941 -2.573 0.709 1.00 50.00 142 ILE A O 1
ATOM 1174 N N . GLU A 1 143 ? 15.537 -3.413 2.705 1.00 41.66 143 GLU A N 1
ATOM 1175 C CA . GLU A 1 143 ? 15.733 -4.783 2.250 1.00 41.66 143 GLU A CA 1
ATOM 1176 C C . GLU A 1 143 ? 14.491 -5.629 2.513 1.00 41.66 143 GLU A C 1
ATOM 1178 O O . GLU A 1 143 ? 13.792 -5.483 3.519 1.00 41.66 143 GLU A O 1
ATOM 1183 N N . GLU A 1 144 ? 14.217 -6.534 1.575 1.00 41.66 144 GLU A N 1
ATOM 1184 C CA . GLU A 1 144 ? 13.358 -7.674 1.837 1.00 41.66 144 GLU A CA 1
ATOM 1185 C C . GLU A 1 144 ? 14.026 -8.484 2.954 1.00 41.66 144 GLU A C 1
ATOM 1187 O O . GLU A 1 144 ? 15.054 -9.118 2.733 1.00 41.66 144 GLU A O 1
ATOM 1192 N N . MET A 1 145 ? 13.442 -8.495 4.157 1.00 29.78 145 MET A N 1
ATOM 1193 C CA . MET A 1 145 ? 13.603 -9.675 4.999 1.00 29.78 145 MET A CA 1
ATOM 1194 C C . MET A 1 145 ? 12.907 -10.801 4.243 1.00 29.78 145 MET A C 1
ATOM 1196 O O . MET A 1 145 ? 11.680 -10.930 4.283 1.00 29.78 145 MET A O 1
ATOM 1200 N N . VAL A 1 146 ? 13.690 -11.558 3.477 1.00 35.34 146 VAL A N 1
ATOM 1201 C CA . VAL A 1 146 ? 13.252 -12.818 2.894 1.00 35.34 146 VAL A CA 1
ATOM 1202 C C . VAL A 1 146 ? 12.917 -13.704 4.087 1.00 35.34 146 VAL A C 1
ATOM 1204 O O . VAL A 1 146 ? 13.803 -14.229 4.752 1.00 35.34 146 VAL A O 1
ATOM 1207 N N . LEU A 1 147 ? 11.628 -13.813 4.412 1.00 35.34 147 LEU A N 1
ATOM 1208 C CA . LEU A 1 147 ? 11.137 -14.910 5.234 1.00 35.34 147 LEU A CA 1
ATOM 1209 C C . LEU A 1 147 ? 11.484 -16.180 4.462 1.00 35.34 147 LEU A C 1
ATOM 1211 O O . LEU A 1 147 ? 10.873 -16.464 3.428 1.00 35.34 147 LEU A O 1
ATOM 1215 N N . ASP A 1 148 ? 12.519 -16.873 4.930 1.00 28.45 148 ASP A N 1
ATOM 1216 C CA . ASP A 1 148 ? 12.894 -18.196 4.464 1.00 28.45 148 ASP A CA 1
ATOM 1217 C C . ASP A 1 148 ? 11.631 -19.066 4.448 1.00 28.45 148 ASP A C 1
ATOM 1219 O O . ASP A 1 148 ? 10.990 -19.307 5.474 1.00 28.45 148 ASP A O 1
ATOM 1223 N N . LYS A 1 149 ? 11.217 -19.476 3.247 1.00 38.22 149 LYS A N 1
ATOM 1224 C CA . LYS A 1 149 ? 10.014 -20.285 3.039 1.00 38.22 149 LYS A CA 1
ATOM 1225 C C . LYS A 1 149 ? 10.229 -21.751 3.440 1.00 38.22 149 LYS A C 1
ATOM 1227 O O . LYS A 1 149 ? 9.331 -22.553 3.196 1.00 38.22 149 LYS A O 1
ATOM 1232 N N . SER A 1 150 ? 11.379 -22.119 4.018 1.00 35.25 150 SER A N 1
ATOM 1233 C CA . SER A 1 150 ? 11.722 -23.519 4.293 1.00 35.25 150 SER A CA 1
ATOM 1234 C C . SER A 1 150 ? 11.432 -24.034 5.709 1.00 35.25 150 SER A C 1
ATOM 1236 O O . SER A 1 150 ? 11.482 -25.242 5.895 1.00 35.25 150 SER A O 1
ATOM 1238 N N . ASN A 1 151 ? 11.018 -23.209 6.681 1.00 33.97 151 ASN A N 1
ATOM 1239 C CA . ASN A 1 151 ? 10.676 -23.700 8.028 1.00 33.97 151 ASN A CA 1
ATOM 1240 C C . ASN A 1 151 ? 9.362 -23.114 8.562 1.00 33.97 151 ASN A C 1
ATOM 1242 O O . ASN A 1 151 ? 9.341 -22.199 9.385 1.00 33.97 151 ASN A O 1
ATOM 1246 N N . HIS A 1 152 ? 8.232 -23.684 8.137 1.00 32.91 152 HIS A N 1
ATOM 1247 C CA . HIS A 1 152 ? 6.982 -23.542 8.882 1.00 32.91 152 HIS A CA 1
ATOM 1248 C C . HIS A 1 152 ? 6.959 -24.532 10.051 1.00 32.91 152 HIS A C 1
ATOM 1250 O O . HIS A 1 152 ? 6.413 -25.627 9.946 1.00 32.91 152 HIS A O 1
ATOM 1256 N N . VAL A 1 153 ? 7.492 -24.109 11.198 1.00 29.31 153 VAL A N 1
ATOM 1257 C CA . VAL A 1 153 ? 6.904 -24.528 12.475 1.00 29.31 153 VAL A CA 1
ATOM 1258 C C . VAL A 1 153 ? 5.637 -23.685 12.648 1.00 29.31 153 VAL A C 1
ATOM 1260 O O . VAL A 1 153 ? 5.711 -22.461 12.498 1.00 29.31 153 VA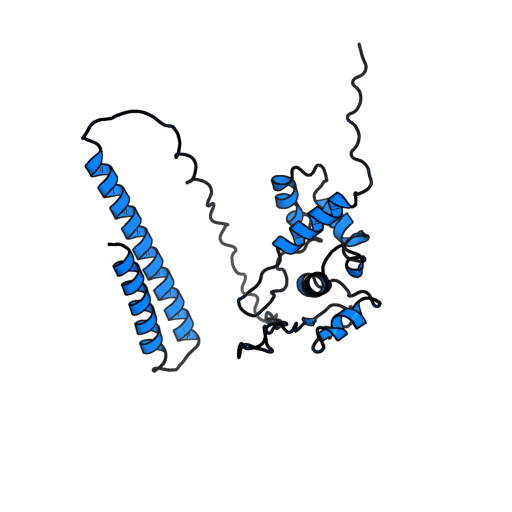L A O 1
ATOM 1263 N N . PRO A 1 154 ? 4.460 -24.277 12.916 1.00 27.20 154 PRO A N 1
ATOM 1264 C CA . PRO A 1 154 ? 3.281 -23.490 13.226 1.00 27.20 154 PRO A CA 1
ATOM 1265 C C . PRO A 1 154 ? 3.564 -22.702 14.505 1.00 27.20 154 PRO A C 1
ATOM 1267 O O . PRO A 1 154 ? 3.643 -23.273 15.592 1.00 27.20 154 PRO A O 1
ATOM 1270 N N . ILE A 1 155 ? 3.705 -21.382 14.384 1.00 28.33 155 ILE A N 1
ATOM 1271 C CA . ILE A 1 155 ? 3.542 -20.496 15.530 1.00 28.33 155 ILE A CA 1
ATOM 1272 C C . ILE A 1 155 ? 2.079 -20.665 15.932 1.00 28.33 155 ILE A C 1
ATOM 1274 O O . ILE A 1 155 ? 1.179 -20.221 15.214 1.00 28.33 155 ILE A O 1
ATOM 1278 N N . LYS A 1 156 ? 1.833 -21.362 17.047 1.00 27.41 156 LYS A N 1
ATOM 1279 C CA . LYS A 1 156 ? 0.563 -21.236 17.758 1.00 27.41 156 LYS A CA 1
ATOM 1280 C C . LYS A 1 156 ? 0.366 -19.740 17.982 1.00 27.41 156 LYS A C 1
ATOM 1282 O O . LYS A 1 156 ? 1.150 -19.122 18.696 1.00 27.41 156 LYS A O 1
ATOM 1287 N N . LEU A 1 157 ? -0.635 -19.161 17.321 1.00 33.53 157 LEU A N 1
ATOM 1288 C CA . LEU A 1 157 ? -1.196 -17.889 17.748 1.00 33.53 157 LEU A CA 1
ATOM 1289 C C . LEU A 1 157 ? -1.710 -18.137 19.166 1.00 33.53 157 LEU A C 1
ATOM 1291 O O . LEU A 1 157 ? -2.787 -18.703 19.342 1.00 33.53 157 LEU A O 1
ATOM 1295 N N . GLU A 1 158 ? -0.911 -17.783 20.168 1.00 31.72 158 GLU A N 1
ATOM 1296 C CA . GLU A 1 158 ? -1.487 -17.463 21.461 1.00 31.72 158 GLU A CA 1
ATOM 1297 C C . GLU A 1 158 ? -2.417 -16.270 21.251 1.00 31.72 158 GLU A C 1
ATOM 1299 O O . GLU A 1 158 ? -2.128 -15.341 20.487 1.00 31.72 158 GLU A O 1
ATOM 1304 N N . GLU A 1 159 ? -3.601 -16.399 21.834 1.00 36.09 159 GLU A N 1
ATOM 1305 C CA . GLU A 1 159 ? -4.713 -15.480 21.678 1.00 36.09 159 GLU A CA 1
ATOM 1306 C C . GLU A 1 159 ? -4.281 -14.035 21.974 1.00 36.09 159 GLU A C 1
ATOM 1308 O O . GLU A 1 159 ? -3.436 -13.799 22.842 1.00 36.09 159 GLU A O 1
ATOM 1313 N N . PRO A 1 160 ? -4.842 -13.039 21.267 1.00 30.47 160 PRO A N 1
ATOM 1314 C CA . PRO A 1 160 ? -4.542 -11.648 21.554 1.00 30.47 160 PRO A CA 1
ATOM 1315 C C . PRO A 1 160 ? -4.929 -11.329 23.000 1.00 30.47 160 PRO A C 1
ATOM 1317 O O . PRO A 1 160 ? -6.099 -11.391 23.376 1.00 30.47 160 PRO A O 1
ATOM 1320 N N . PHE A 1 161 ? -3.927 -10.959 23.795 1.00 27.70 161 PHE A N 1
ATOM 1321 C CA . PHE A 1 161 ? -4.105 -10.412 25.129 1.00 27.70 161 PHE A CA 1
ATOM 1322 C C . PHE A 1 161 ? -5.021 -9.183 25.037 1.00 27.70 161 PHE A C 1
ATOM 1324 O O . PHE A 1 161 ? -4.689 -8.175 24.407 1.00 27.70 161 PHE A O 1
ATOM 1331 N N . VAL A 1 162 ? -6.212 -9.300 25.623 1.00 31.97 162 VAL A N 1
ATOM 1332 C CA . VAL A 1 162 ? -7.205 -8.230 25.713 1.00 31.97 162 VAL A CA 1
ATOM 1333 C C . VAL A 1 162 ? -6.679 -7.181 26.690 1.00 31.97 162 VAL A C 1
ATOM 1335 O O . VAL A 1 162 ? -6.883 -7.284 27.896 1.00 31.97 162 VAL A O 1
ATOM 1338 N N . VAL A 1 163 ? -6.008 -6.148 26.178 1.00 34.91 163 VAL A N 1
ATOM 1339 C CA . VAL A 1 163 ? -5.797 -4.902 26.927 1.00 34.91 163 VAL A CA 1
ATOM 1340 C C . VAL A 1 163 ? -7.007 -4.011 26.683 1.00 34.91 163 VAL A C 1
ATOM 1342 O O . VAL A 1 163 ? -6.955 -3.075 25.895 1.00 34.91 163 VAL A O 1
ATOM 1345 N N . ASP A 1 164 ? -8.131 -4.341 27.313 1.00 36.50 164 ASP A N 1
ATOM 1346 C CA . ASP A 1 164 ? -9.286 -3.444 27.328 1.00 36.50 164 ASP A CA 1
ATOM 1347 C C . ASP A 1 164 ? -10.009 -3.533 28.672 1.00 36.50 164 ASP A C 1
ATOM 1349 O O . ASP A 1 164 ? -11.111 -4.073 28.772 1.00 36.50 164 ASP A O 1
ATOM 1353 N N . LYS A 1 165 ? -9.342 -3.069 29.745 1.00 41.44 165 LYS A N 1
ATOM 1354 C CA . LYS A 1 165 ? -10.035 -2.695 30.992 1.00 41.44 165 LYS A CA 1
ATOM 1355 C C . LYS A 1 165 ? -9.235 -1.902 32.035 1.00 41.44 165 LYS A C 1
ATOM 1357 O O . LYS A 1 165 ? -9.439 -2.133 33.219 1.00 41.44 165 LYS A O 1
ATOM 1362 N N . VAL A 1 166 ? -8.374 -0.946 31.680 1.00 38.44 166 VAL A N 1
ATOM 1363 C CA . VAL A 1 166 ? -7.821 -0.025 32.704 1.00 38.44 166 VAL A CA 1
ATOM 1364 C C . VAL A 1 166 ? -7.626 1.386 32.155 1.00 38.44 166 VAL A C 1
ATOM 1366 O O . VAL A 1 166 ? -6.525 1.904 32.148 1.00 38.44 166 VAL A O 1
ATOM 1369 N N . GLU A 1 167 ? -8.694 2.030 31.686 1.00 34.84 167 GLU A N 1
ATOM 1370 C CA . GLU A 1 167 ? -8.696 3.496 31.550 1.00 34.84 167 GLU A CA 1
ATOM 1371 C C . GLU A 1 167 ? -10.130 4.027 31.463 1.00 34.84 167 GLU A C 1
ATOM 1373 O O . GLU A 1 167 ? -10.626 4.478 30.432 1.00 34.84 167 GLU A O 1
ATOM 1378 N N . ARG A 1 168 ? -10.870 3.901 32.570 1.00 37.03 168 ARG A N 1
ATOM 1379 C CA . ARG A 1 168 ? -12.146 4.611 32.720 1.00 37.03 168 ARG A CA 1
ATOM 1380 C C . ARG A 1 168 ? -12.543 4.849 34.174 1.00 37.03 168 ARG A C 1
ATOM 1382 O O . ARG A 1 168 ? -13.679 4.593 34.541 1.00 37.03 168 ARG A O 1
ATOM 1389 N N . VAL A 1 169 ? -11.619 5.341 35.001 1.00 40.97 169 VAL A N 1
ATOM 1390 C CA . VAL A 1 169 ? -11.957 6.020 36.269 1.00 40.97 169 VAL A CA 1
ATOM 1391 C C . VAL A 1 169 ? -10.891 7.075 36.579 1.00 40.97 169 VAL A C 1
ATOM 1393 O O . VAL A 1 169 ? -10.069 6.897 37.464 1.00 40.97 169 VAL A O 1
ATOM 1396 N N . MET A 1 170 ? -10.870 8.172 35.833 1.00 38.16 170 MET A N 1
ATOM 1397 C CA . MET A 1 170 ? -10.222 9.414 36.262 1.00 38.16 170 MET A CA 1
ATOM 1398 C C . MET A 1 170 ? -11.080 10.552 35.710 1.00 38.16 170 MET A C 1
ATOM 1400 O O . MET A 1 170 ? -11.474 10.490 34.550 1.00 38.16 170 MET A O 1
ATOM 1404 N N . PHE A 1 171 ? -11.374 11.553 36.537 1.00 41.72 171 PHE A N 1
ATOM 1405 C CA . PHE A 1 171 ? -12.281 12.689 36.298 1.00 41.72 171 PHE A CA 1
ATOM 1406 C C . PHE A 1 171 ? -13.767 12.450 36.612 1.00 41.72 171 PHE A C 1
ATOM 1408 O O . PHE A 1 171 ? -14.651 12.613 35.776 1.00 41.72 171 PHE A O 1
ATOM 1415 N N . ALA A 1 172 ? -14.040 12.162 37.885 1.00 34.53 172 ALA A N 1
ATOM 1416 C CA . ALA A 1 172 ? -15.157 12.801 38.572 1.00 34.53 172 ALA A CA 1
ATOM 1417 C C . ALA A 1 172 ? -14.570 13.579 39.758 1.00 34.53 172 ALA A C 1
ATOM 1419 O O . ALA A 1 172 ? -13.879 13.011 40.602 1.00 34.53 172 ALA A O 1
ATOM 1420 N N . GLU A 1 173 ? -14.770 14.892 39.755 1.00 50.66 173 GLU A N 1
ATOM 1421 C CA . GLU A 1 173 ? -14.382 15.792 40.837 1.00 50.66 173 GLU A CA 1
ATOM 1422 C C . GLU A 1 173 ? -15.266 15.590 42.083 1.00 50.66 173 GLU A C 1
ATOM 1424 O O . GLU A 1 173 ? -16.453 15.289 41.965 1.00 50.66 173 GLU A O 1
ATOM 1429 N N . SER A 1 174 ? -14.683 15.903 43.251 1.00 41.91 174 SER A N 1
ATOM 1430 C CA . SER A 1 174 ? -15.282 16.073 44.598 1.00 41.91 174 SER A CA 1
ATOM 1431 C C . SER A 1 174 ? -15.383 14.829 45.497 1.00 41.91 174 SER A C 1
ATOM 1433 O O . SER A 1 174 ? -15.560 13.721 45.000 1.00 41.91 174 SER A O 1
ATOM 1435 N N . PRO A 1 175 ? -15.461 14.989 46.838 1.00 51.34 175 PRO A N 1
ATOM 1436 C CA . PRO A 1 175 ? -14.900 16.009 47.733 1.00 51.34 175 PRO A CA 1
ATOM 1437 C C . PRO A 1 175 ? -14.065 15.357 48.868 1.00 51.34 175 PRO A C 1
ATOM 1439 O O . PRO A 1 175 ? -13.826 14.155 48.885 1.00 51.34 175 PRO A O 1
ATOM 1442 N N . MET A 1 176 ? -13.596 16.170 49.817 1.00 53.25 176 MET A N 1
ATOM 1443 C CA . MET A 1 176 ? -12.760 15.793 50.967 1.00 53.25 176 MET A CA 1
ATOM 1444 C C . MET A 1 176 ? -13.195 14.496 51.684 1.00 53.25 176 MET A C 1
ATOM 1446 O O . MET A 1 176 ? -14.270 14.452 52.281 1.00 53.25 176 MET A O 1
ATOM 1450 N N . VAL A 1 177 ? -12.330 13.471 51.706 1.00 47.19 177 VAL A N 1
ATOM 1451 C CA . VAL A 1 177 ? -12.518 12.258 52.524 1.00 47.19 177 VAL A CA 1
ATOM 1452 C C . VAL A 1 177 ? -11.226 11.861 53.247 1.00 47.19 177 VAL A C 1
ATOM 1454 O O . VAL A 1 177 ? -10.264 11.393 52.652 1.00 47.19 177 VAL A O 1
ATOM 1457 N N . ASN A 1 178 ? -11.281 12.082 54.559 1.00 52.28 178 ASN A N 1
ATOM 1458 C CA . ASN A 1 178 ? -10.781 11.312 55.701 1.00 52.28 178 ASN A CA 1
ATOM 1459 C C . ASN A 1 178 ? -9.518 10.417 55.601 1.00 52.28 178 ASN A C 1
ATOM 1461 O O . ASN A 1 178 ? -9.398 9.487 54.805 1.00 52.28 178 ASN A O 1
ATOM 1465 N N . ASP A 1 179 ? -8.657 10.625 56.597 1.00 56.91 179 ASP A N 1
ATOM 1466 C CA . ASP A 1 179 ? -7.275 10.171 56.816 1.00 56.91 179 ASP A CA 1
ATOM 1467 C C . ASP A 1 179 ? -7.092 8.672 57.180 1.00 56.91 179 ASP A C 1
ATOM 1469 O O . ASP A 1 179 ? -6.279 8.305 58.023 1.00 56.91 179 ASP A O 1
ATOM 1473 N N . ARG A 1 180 ? -7.868 7.753 56.582 1.00 56.03 180 ARG A N 1
ATOM 1474 C CA . ARG A 1 180 ? -7.738 6.292 56.841 1.00 56.03 180 ARG A CA 1
ATOM 1475 C C . ARG A 1 180 ? -7.401 5.431 55.618 1.00 56.03 180 ARG A C 1
ATOM 1477 O O . ARG A 1 180 ? -7.168 4.235 55.769 1.00 56.03 180 ARG A O 1
ATOM 1484 N N . SER A 1 181 ? -7.297 6.020 54.427 1.00 53.22 181 SER A N 1
ATOM 1485 C CA . SER A 1 181 ? -7.074 5.288 53.162 1.00 53.22 181 SER A CA 1
ATOM 1486 C C . SER A 1 181 ? -5.606 5.229 52.703 1.00 53.22 181 SER A C 1
ATOM 1488 O O . SER A 1 181 ? -5.286 4.539 51.735 1.00 53.22 181 SER A O 1
ATOM 1490 N N . GLN A 1 182 ? -4.690 5.922 53.389 1.00 55.84 182 GLN A N 1
ATOM 1491 C CA . GLN A 1 182 ? -3.267 5.975 53.016 1.00 55.84 182 GLN A CA 1
ATOM 1492 C C . GLN A 1 182 ? -2.521 4.620 53.017 1.00 55.84 182 GLN A C 1
ATOM 1494 O O . GLN A 1 182 ? -1.683 4.422 52.133 1.00 55.84 182 GLN A O 1
ATOM 1499 N N . PRO A 1 183 ? -2.792 3.658 53.926 1.00 58.44 183 PRO A N 1
ATOM 1500 C CA . PRO A 1 183 ? -2.066 2.382 53.936 1.00 58.44 183 PRO A CA 1
ATOM 1501 C C . PRO A 1 183 ? -2.355 1.514 52.703 1.00 58.44 183 PRO A C 1
ATOM 1503 O O . PRO A 1 183 ? -1.459 0.855 52.178 1.00 58.44 183 PRO A O 1
ATOM 1506 N N . LEU A 1 184 ? -3.596 1.548 52.204 1.00 57.12 184 LEU A N 1
ATOM 1507 C CA . LEU A 1 184 ? -4.023 0.741 51.058 1.00 57.12 184 LEU A CA 1
ATOM 1508 C C . LEU A 1 184 ? -3.421 1.256 49.744 1.00 57.12 184 LEU A C 1
ATOM 1510 O O . LEU A 1 184 ? -2.981 0.458 48.921 1.00 57.12 184 LEU A O 1
ATOM 1514 N N . LEU A 1 185 ? -3.306 2.577 49.580 1.00 57.12 185 LEU A N 1
ATOM 1515 C CA . LEU A 1 185 ? -2.677 3.179 48.400 1.00 57.12 185 LEU A CA 1
ATOM 1516 C C . LEU A 1 185 ? -1.167 2.898 48.326 1.00 57.12 185 LEU A C 1
ATOM 1518 O O . LEU A 1 185 ? -0.638 2.693 47.235 1.00 57.12 185 LEU A O 1
ATOM 1522 N N . ARG A 1 186 ? -0.472 2.818 49.472 1.00 60.12 186 ARG A N 1
ATOM 1523 C CA . ARG A 1 186 ? 0.944 2.402 49.515 1.00 60.12 186 ARG A CA 1
ATOM 1524 C C . ARG A 1 186 ? 1.120 0.930 49.134 1.00 60.12 186 ARG A C 1
ATOM 1526 O O . ARG A 1 186 ? 2.039 0.608 48.390 1.00 60.12 186 ARG A O 1
ATOM 1533 N N . SER A 1 187 ? 0.215 0.058 49.583 1.00 69.12 187 SER A N 1
ATOM 1534 C CA . SER A 1 187 ? 0.238 -1.372 49.243 1.00 69.12 187 SER A CA 1
ATOM 1535 C C . SER A 1 187 ? 0.070 -1.613 47.737 1.00 69.12 187 SER A C 1
ATOM 1537 O O . SER A 1 187 ? 0.869 -2.323 47.129 1.00 69.12 187 SER A O 1
ATOM 1539 N N . VAL A 1 188 ? -0.903 -0.945 47.107 1.00 64.06 188 VAL A N 1
ATOM 1540 C CA . VAL A 1 188 ? -1.154 -1.071 45.660 1.00 64.06 188 VAL A CA 1
ATOM 1541 C C . VAL A 1 188 ? 0.012 -0.520 44.833 1.00 64.06 188 VAL A C 1
ATOM 1543 O O . VAL A 1 188 ? 0.416 -1.138 43.850 1.00 64.06 188 VAL A O 1
ATOM 1546 N N . ARG A 1 189 ? 0.608 0.608 45.245 1.00 64.56 189 ARG A N 1
ATOM 1547 C CA . ARG A 1 189 ? 1.770 1.190 44.554 1.00 64.56 189 ARG A CA 1
ATOM 1548 C C . ARG A 1 189 ? 2.998 0.275 44.620 1.00 64.56 189 ARG A C 1
ATOM 1550 O O . ARG A 1 189 ? 3.684 0.119 43.615 1.00 64.56 189 ARG A O 1
ATOM 1557 N N . ASN A 1 190 ? 3.230 -0.372 45.763 1.00 68.06 190 ASN A N 1
ATOM 1558 C CA . ASN A 1 190 ? 4.329 -1.324 45.931 1.00 68.06 190 ASN A CA 1
ATOM 1559 C C . ASN A 1 190 ? 4.114 -2.607 45.112 1.00 68.06 190 ASN A C 1
ATOM 1561 O O . ASN A 1 190 ? 5.059 -3.106 44.510 1.00 68.06 190 ASN A O 1
ATOM 1565 N N . GLN A 1 191 ? 2.877 -3.108 45.023 1.00 68.38 191 GLN A N 1
ATOM 1566 C CA . GLN A 1 191 ? 2.550 -4.249 44.158 1.00 68.38 191 GLN A CA 1
ATOM 1567 C C . GLN A 1 191 ? 2.757 -3.923 42.676 1.00 68.38 191 GLN A C 1
ATOM 1569 O O . GLN A 1 191 ? 3.331 -4.725 41.947 1.00 68.38 191 GLN A O 1
ATOM 1574 N N . HIS A 1 192 ? 2.346 -2.733 42.233 1.00 68.19 192 HIS A N 1
ATOM 1575 C CA . HIS A 1 192 ? 2.546 -2.311 40.848 1.00 68.19 192 HIS A CA 1
ATOM 1576 C C . HIS A 1 192 ? 4.035 -2.143 40.503 1.00 68.19 192 HIS A C 1
ATOM 1578 O O . HIS A 1 192 ? 4.464 -2.556 39.430 1.00 68.19 192 HIS A O 1
ATOM 1584 N N . ALA A 1 193 ? 4.837 -1.577 41.412 1.00 71.88 193 ALA A N 1
ATOM 1585 C CA . ALA A 1 193 ? 6.285 -1.475 41.228 1.00 71.88 193 ALA A CA 1
ATOM 1586 C C . ALA A 1 193 ? 6.948 -2.860 41.120 1.00 71.88 193 ALA A C 1
ATOM 1588 O O . ALA A 1 193 ? 7.786 -3.064 40.245 1.00 71.88 193 ALA A O 1
ATOM 1589 N N . GLN A 1 194 ? 6.523 -3.824 41.944 1.00 71.56 194 GLN A N 1
ATOM 1590 C CA . GLN A 1 194 ? 7.041 -5.191 41.889 1.00 71.56 194 GLN A CA 1
ATOM 1591 C C . GLN A 1 194 ? 6.709 -5.888 40.562 1.00 71.56 194 GLN A C 1
ATOM 1593 O O . GLN A 1 194 ? 7.592 -6.477 39.946 1.00 71.56 194 GLN A O 1
ATOM 1598 N N . ILE A 1 195 ? 5.470 -5.757 40.077 1.00 74.50 195 ILE A N 1
ATOM 1599 C CA . ILE A 1 195 ? 5.045 -6.325 38.786 1.00 74.50 195 ILE A CA 1
ATOM 1600 C C . ILE A 1 195 ? 5.879 -5.751 37.632 1.00 74.50 195 ILE A C 1
ATOM 1602 O O . ILE A 1 195 ? 6.311 -6.495 36.751 1.00 74.50 195 ILE A O 1
ATOM 1606 N N . SER A 1 196 ? 6.151 -4.442 37.644 1.00 78.44 196 SER A N 1
ATOM 1607 C CA . SER A 1 196 ? 7.003 -3.813 36.629 1.00 78.44 196 SER A CA 1
ATOM 1608 C C . SER A 1 196 ? 8.435 -4.358 36.645 1.00 78.44 196 SER A C 1
ATOM 1610 O O . SER A 1 196 ? 9.002 -4.593 35.580 1.00 78.44 196 SER A O 1
ATOM 1612 N N . LEU A 1 197 ? 9.020 -4.590 37.826 1.00 77.81 197 LEU A N 1
ATOM 1613 C CA . LEU A 1 197 ? 10.375 -5.142 37.951 1.00 77.81 197 LEU A CA 1
ATOM 1614 C C . LEU A 1 197 ? 10.458 -6.592 37.463 1.00 77.81 197 LEU A C 1
ATOM 1616 O O . LEU A 1 197 ? 11.400 -6.941 36.749 1.00 77.81 197 LEU A O 1
ATOM 1620 N N . ASP A 1 198 ? 9.454 -7.408 37.779 1.00 79.50 198 ASP A N 1
ATOM 1621 C CA . ASP A 1 198 ? 9.399 -8.806 37.347 1.00 79.50 198 ASP A CA 1
ATOM 1622 C C . ASP A 1 198 ? 9.288 -8.905 35.813 1.00 79.50 198 ASP A C 1
ATOM 1624 O O . ASP A 1 198 ? 9.995 -9.696 35.183 1.00 79.50 198 ASP A O 1
ATOM 1628 N N . MET A 1 199 ? 8.484 -8.034 35.186 1.00 78.44 199 MET A N 1
ATOM 1629 C CA . MET A 1 199 ? 8.389 -7.947 33.722 1.00 78.44 199 MET A CA 1
ATOM 1630 C C . MET A 1 199 ? 9.711 -7.521 33.072 1.00 78.44 199 MET A C 1
ATOM 1632 O O . MET A 1 199 ? 10.104 -8.079 32.045 1.00 78.44 199 MET A O 1
ATOM 1636 N N . ILE A 1 200 ? 10.417 -6.547 33.656 1.00 79.62 200 ILE A N 1
ATOM 1637 C CA . ILE A 1 200 ? 11.725 -6.098 33.152 1.00 79.62 200 ILE A CA 1
ATOM 1638 C C . ILE A 1 200 ? 12.748 -7.240 33.237 1.00 79.62 200 ILE A C 1
ATOM 1640 O O . ILE A 1 200 ? 13.472 -7.494 32.270 1.00 79.62 200 ILE A O 1
ATOM 1644 N N . ALA A 1 201 ? 12.773 -7.977 34.351 1.00 79.81 201 ALA A N 1
ATOM 1645 C CA . ALA A 1 201 ? 13.656 -9.126 34.531 1.00 79.81 201 ALA A CA 1
ATOM 1646 C C . ALA A 1 201 ? 13.364 -10.252 33.521 1.00 79.81 201 ALA A C 1
ATOM 1648 O O . ALA A 1 201 ? 14.293 -10.839 32.960 1.00 79.81 201 ALA A O 1
ATOM 1649 N N . GLU A 1 202 ? 12.089 -10.526 33.235 1.00 86.50 202 GLU A N 1
ATOM 1650 C CA . GLU A 1 202 ? 11.687 -11.533 32.250 1.00 86.50 202 GLU A CA 1
ATOM 1651 C C . GLU A 1 202 ? 12.124 -11.155 30.826 1.00 86.50 202 GLU A C 1
ATOM 1653 O O . GLU A 1 202 ? 12.690 -11.983 30.103 1.00 86.50 202 GLU A O 1
ATOM 1658 N N . VAL A 1 203 ? 11.919 -9.896 30.423 1.00 82.56 203 VAL A N 1
ATOM 1659 C CA . VAL A 1 203 ? 12.353 -9.393 29.109 1.00 82.56 203 VAL A CA 1
ATOM 1660 C C . VAL A 1 203 ? 13.876 -9.444 28.976 1.00 82.56 203 VAL A C 1
ATOM 1662 O O . VAL A 1 203 ? 14.381 -9.862 27.927 1.00 82.56 203 VAL A O 1
ATOM 1665 N N . ARG A 1 204 ? 14.614 -9.083 30.036 1.00 85.62 204 ARG A N 1
ATOM 1666 C CA . ARG A 1 204 ? 16.081 -9.181 30.075 1.00 85.62 204 ARG A CA 1
ATOM 1667 C C . ARG A 1 204 ? 16.539 -10.612 29.812 1.00 85.62 204 ARG A C 1
ATOM 1669 O O . ARG A 1 204 ? 17.331 -10.831 28.899 1.00 85.62 204 ARG A O 1
ATOM 1676 N N . ASN A 1 205 ? 16.010 -11.580 30.560 1.00 84.50 205 ASN A N 1
ATOM 1677 C CA . ASN A 1 205 ? 16.432 -12.977 30.457 1.00 84.50 205 ASN A CA 1
ATOM 1678 C C . ASN A 1 205 ? 16.129 -13.555 29.064 1.00 84.50 205 ASN A C 1
ATOM 1680 O O . ASN A 1 205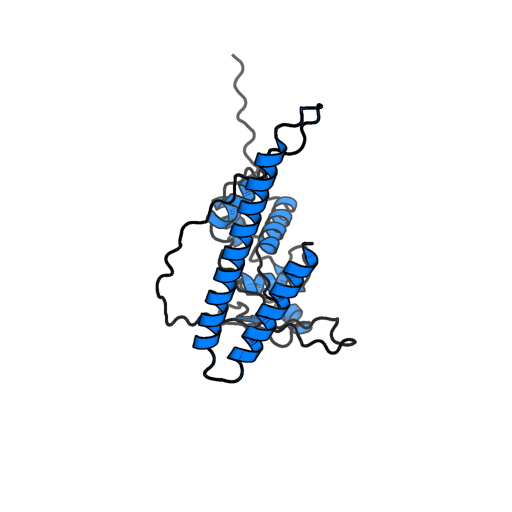 ? 17.009 -14.133 28.435 1.00 84.50 205 ASN A O 1
ATOM 1684 N N . ARG A 1 206 ? 14.938 -13.286 28.509 1.00 83.62 206 ARG A N 1
ATOM 1685 C CA . ARG A 1 206 ? 14.582 -13.727 27.146 1.00 83.62 206 ARG A CA 1
ATOM 1686 C C . ARG A 1 206 ? 15.481 -13.135 26.065 1.00 83.62 206 ARG A C 1
ATOM 1688 O O . ARG A 1 206 ? 15.768 -13.793 25.067 1.00 83.62 206 ARG A O 1
ATOM 1695 N N . THR A 1 207 ? 15.876 -11.875 26.223 1.00 80.94 207 THR A N 1
ATOM 1696 C CA . THR A 1 207 ? 16.765 -11.206 25.265 1.00 80.94 207 THR A CA 1
ATOM 1697 C C . THR A 1 207 ? 18.174 -11.782 25.353 1.00 80.94 207 THR A C 1
ATOM 1699 O O . THR A 1 207 ? 18.804 -12.025 24.326 1.00 80.94 207 THR A O 1
ATOM 1702 N N . PHE A 1 208 ? 18.635 -12.065 26.570 1.00 85.25 208 PHE A N 1
ATOM 1703 C CA . PHE A 1 208 ? 19.929 -12.679 26.825 1.00 85.25 208 PHE A CA 1
ATOM 1704 C C . PHE A 1 208 ? 20.034 -14.090 26.233 1.00 85.25 208 PHE A C 1
ATOM 1706 O O . PHE A 1 208 ? 20.994 -14.373 25.516 1.00 85.25 208 PHE A O 1
ATOM 1713 N N . ASP A 1 209 ? 19.021 -14.936 26.441 1.00 84.88 209 ASP A N 1
ATOM 1714 C CA . ASP A 1 209 ? 18.981 -16.293 25.881 1.00 84.88 209 ASP A CA 1
ATOM 1715 C C . ASP A 1 209 ? 19.054 -16.267 24.347 1.00 84.88 209 ASP A C 1
ATOM 1717 O O . ASP A 1 209 ? 19.846 -16.984 23.741 1.00 84.88 209 ASP A O 1
ATOM 1721 N N . ARG A 1 210 ? 18.324 -15.345 23.705 1.00 84.12 210 ARG A N 1
ATOM 1722 C CA . ARG A 1 210 ? 18.380 -15.168 22.245 1.00 84.12 210 ARG A CA 1
ATOM 1723 C C . ARG A 1 210 ? 19.752 -14.739 21.743 1.00 84.12 210 ARG A C 1
ATOM 1725 O O . ARG A 1 210 ? 20.160 -15.165 20.671 1.00 84.12 210 ARG A O 1
ATOM 1732 N N . ILE A 1 211 ? 20.445 -13.863 22.466 1.00 78.56 211 ILE A N 1
ATOM 1733 C CA . ILE A 1 211 ? 21.784 -13.411 22.066 1.00 78.56 211 ILE A CA 1
ATOM 1734 C C . ILE A 1 211 ? 22.785 -14.554 22.201 1.00 78.56 211 ILE A C 1
ATOM 1736 O O . ILE A 1 211 ? 23.621 -14.728 21.315 1.00 78.56 211 ILE A O 1
ATOM 1740 N N . LYS A 1 212 ? 22.662 -15.358 23.260 1.00 83.88 212 LYS A N 1
ATOM 1741 C CA . LYS A 1 212 ? 23.487 -16.547 23.474 1.00 83.88 212 LYS A CA 1
ATOM 1742 C C . LYS A 1 212 ? 23.312 -17.579 22.355 1.00 83.88 212 LYS A C 1
ATOM 1744 O O . LYS A 1 212 ? 24.297 -18.168 21.935 1.00 83.88 212 LYS A O 1
ATOM 1749 N N . ASP A 1 213 ? 22.101 -17.729 21.824 1.00 82.69 213 ASP A N 1
ATOM 1750 C CA . ASP A 1 213 ? 21.828 -18.624 20.690 1.00 82.69 213 ASP A CA 1
ATOM 1751 C C . ASP A 1 213 ? 22.387 -18.109 19.347 1.00 82.69 213 ASP A C 1
ATOM 1753 O O . ASP A 1 213 ? 22.530 -18.876 18.396 1.00 82.69 213 ASP A O 1
ATOM 1757 N N . ILE A 1 214 ? 22.680 -16.808 19.238 1.00 84.56 214 ILE A N 1
ATOM 1758 C CA . ILE A 1 214 ? 23.133 -16.160 17.994 1.00 84.56 214 ILE A CA 1
ATOM 1759 C C . ILE A 1 214 ? 24.653 -15.946 17.983 1.00 84.56 214 ILE A C 1
ATOM 1761 O O . ILE A 1 214 ? 25.246 -15.804 16.911 1.00 84.56 214 ILE A O 1
ATOM 1765 N N . THR A 1 215 ? 25.304 -15.888 19.149 1.00 83.44 215 THR A N 1
ATOM 1766 C CA . THR A 1 215 ? 26.730 -15.571 19.245 1.00 83.44 215 THR A CA 1
ATOM 1767 C C . THR A 1 215 ? 27.491 -16.558 20.127 1.00 83.44 215 THR A C 1
ATOM 1769 O O . THR A 1 215 ? 27.257 -16.652 21.326 1.00 83.44 215 THR A O 1
ATOM 1772 N N . ASP A 1 216 ? 28.496 -17.216 19.542 1.00 79.94 216 ASP A N 1
ATOM 1773 C CA . ASP A 1 216 ? 29.478 -18.030 20.279 1.00 79.94 216 ASP A CA 1
ATOM 1774 C C . ASP A 1 216 ? 30.579 -17.166 20.933 1.00 79.94 216 ASP A C 1
ATOM 1776 O O . ASP A 1 216 ? 31.559 -17.670 21.481 1.00 79.94 216 ASP A O 1
ATOM 1780 N N . SER A 1 217 ? 30.468 -15.836 20.846 1.00 79.56 217 SER A N 1
ATOM 1781 C CA . SER A 1 217 ? 31.483 -14.918 21.357 1.00 79.56 217 SER A CA 1
ATOM 1782 C C . SER A 1 217 ? 31.361 -14.734 22.868 1.00 79.56 217 SER A C 1
ATOM 1784 O O . SER A 1 217 ? 30.542 -13.949 23.355 1.00 79.56 217 SER A O 1
ATOM 1786 N N . GLU A 1 218 ? 32.271 -15.371 23.608 1.00 82.81 218 GLU A N 1
ATOM 1787 C CA . GLU A 1 218 ? 32.416 -15.221 25.066 1.00 82.81 218 GLU A CA 1
ATOM 1788 C C . GLU A 1 218 ? 32.633 -13.763 25.522 1.00 82.81 218 GLU A C 1
ATOM 1790 O O . GLU A 1 218 ? 32.418 -13.433 26.684 1.00 82.81 218 GLU A O 1
ATOM 1795 N N . HIS A 1 219 ? 33.013 -12.861 24.611 1.00 82.56 219 HIS A N 1
ATOM 1796 C CA . HIS A 1 219 ? 33.302 -11.457 24.915 1.00 82.56 219 HIS A CA 1
ATOM 1797 C C . HIS A 1 219 ? 32.079 -10.538 24.763 1.00 82.56 219 HIS A C 1
ATOM 1799 O O . HIS A 1 219 ? 32.061 -9.438 25.315 1.00 82.56 219 HIS A O 1
ATOM 1805 N N . VAL A 1 220 ? 31.053 -10.961 24.017 1.00 81.00 220 VAL A N 1
ATOM 1806 C CA . VAL A 1 220 ? 29.856 -10.143 23.744 1.00 81.00 220 VAL A CA 1
ATOM 1807 C C . VAL A 1 220 ? 28.859 -10.228 24.897 1.00 81.00 220 VAL A C 1
ATOM 1809 O O . VAL A 1 220 ? 28.223 -9.232 25.243 1.00 81.00 220 VAL A O 1
ATOM 1812 N N . ILE A 1 221 ? 28.775 -11.396 25.534 1.00 82.62 221 ILE A N 1
ATOM 1813 C CA . ILE A 1 221 ? 27.845 -11.668 26.632 1.00 82.62 221 ILE A CA 1
ATOM 1814 C C . ILE A 1 221 ? 28.075 -10.725 27.836 1.00 82.62 221 ILE A C 1
ATOM 1816 O O . ILE A 1 221 ? 27.113 -10.075 28.254 1.00 82.62 221 ILE A O 1
ATOM 1820 N N . PRO A 1 222 ? 29.309 -10.543 28.359 1.00 87.44 222 PRO A N 1
ATOM 1821 C CA . PRO A 1 222 ? 29.545 -9.651 29.497 1.00 87.44 222 PRO A CA 1
ATOM 1822 C C . PRO A 1 222 ? 29.286 -8.173 29.180 1.00 87.44 222 PRO A C 1
ATOM 1824 O O . PRO A 1 222 ? 28.822 -7.429 30.040 1.00 87.44 222 PRO A O 1
ATOM 1827 N N . LEU A 1 223 ? 29.565 -7.738 27.945 1.00 86.31 223 LEU A N 1
ATOM 1828 C CA . LEU A 1 223 ? 29.328 -6.357 27.513 1.00 86.31 223 LEU A CA 1
ATOM 1829 C C . LEU A 1 223 ? 27.835 -6.045 27.411 1.00 86.31 223 LEU A C 1
ATOM 1831 O O . LEU A 1 223 ? 27.401 -4.982 27.847 1.00 86.31 223 LEU A O 1
ATOM 1835 N N . PHE A 1 224 ? 27.054 -6.978 26.864 1.00 85.12 224 PHE A N 1
ATOM 1836 C CA . PHE A 1 224 ? 25.605 -6.836 26.790 1.00 85.12 224 PHE A CA 1
ATOM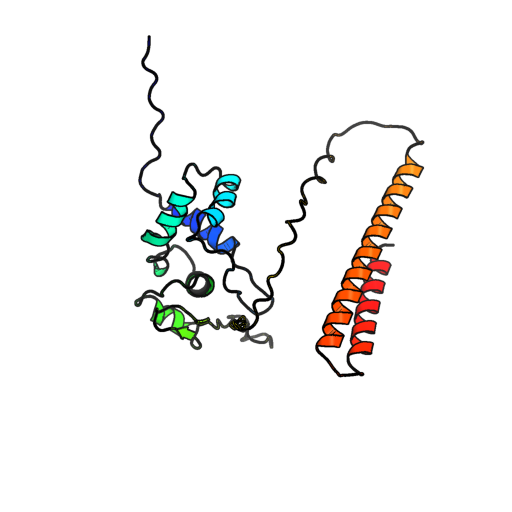 1837 C C . PHE A 1 224 ? 24.971 -6.834 28.183 1.00 85.12 224 PHE A C 1
ATOM 1839 O O . PHE A 1 224 ? 24.110 -6.004 28.463 1.00 85.12 224 PHE A O 1
ATOM 1846 N N . GLN A 1 225 ? 25.431 -7.721 29.070 1.00 86.19 225 GLN A N 1
ATOM 1847 C CA . GLN A 1 225 ? 24.938 -7.776 30.441 1.00 86.19 225 GLN A CA 1
ATOM 1848 C C . GLN A 1 225 ? 25.197 -6.467 31.185 1.00 86.19 225 GLN A C 1
ATOM 1850 O O . GLN A 1 225 ? 24.265 -5.889 31.732 1.00 86.19 225 GLN A O 1
ATOM 1855 N N . LYS A 1 226 ? 26.424 -5.941 31.089 1.00 90.94 226 LYS A N 1
ATOM 1856 C CA . LYS A 1 226 ? 26.776 -4.643 31.665 1.00 90.94 226 LYS A CA 1
ATOM 1857 C C . LYS A 1 226 ? 25.894 -3.510 31.128 1.00 90.94 226 LYS A C 1
ATOM 1859 O O . LYS A 1 226 ? 25.381 -2.727 31.911 1.00 90.94 226 LYS A O 1
ATOM 1864 N N . ALA A 1 227 ? 25.676 -3.447 29.814 1.00 87.88 227 ALA A N 1
ATOM 1865 C CA . ALA A 1 227 ? 24.835 -2.411 29.214 1.00 87.88 227 ALA A CA 1
ATOM 1866 C C . ALA A 1 227 ? 23.367 -2.493 29.674 1.00 87.88 227 ALA A C 1
ATOM 1868 O O . ALA A 1 227 ? 22.717 -1.466 29.840 1.00 87.88 227 ALA A O 1
ATOM 1869 N N . MET A 1 228 ? 22.838 -3.702 29.880 1.00 85.62 228 MET A N 1
ATOM 1870 C CA . MET A 1 228 ? 21.484 -3.892 30.409 1.00 85.62 228 MET A CA 1
ATOM 1871 C C . MET A 1 228 ? 21.380 -3.482 31.877 1.00 85.62 228 MET A C 1
ATOM 1873 O O . MET A 1 228 ? 20.384 -2.869 32.257 1.00 85.62 228 MET A O 1
ATOM 1877 N N . ASP A 1 229 ? 22.389 -3.807 32.683 1.00 87.69 229 ASP A N 1
ATOM 1878 C CA . ASP A 1 229 ? 22.434 -3.416 34.090 1.00 87.69 229 ASP A CA 1
ATOM 1879 C C . ASP A 1 229 ? 22.552 -1.883 34.225 1.00 87.69 229 ASP A C 1
ATOM 1881 O O . ASP A 1 229 ? 21.784 -1.289 34.977 1.00 87.69 229 ASP A O 1
ATOM 1885 N N . ASP A 1 230 ? 23.373 -1.225 33.393 1.00 88.44 230 ASP A N 1
ATOM 1886 C CA . ASP A 1 230 ? 23.492 0.244 33.346 1.00 88.44 230 ASP A CA 1
ATOM 1887 C C . ASP A 1 230 ? 22.136 0.928 33.030 1.00 88.44 230 ASP A C 1
ATOM 1889 O O . ASP A 1 230 ? 21.774 1.930 33.649 1.00 88.44 230 ASP A O 1
ATOM 1893 N N . VAL A 1 231 ? 21.344 0.374 32.099 1.00 83.19 231 VAL A N 1
ATOM 1894 C CA . VAL A 1 231 ? 20.003 0.895 31.753 1.00 83.19 231 VAL A CA 1
ATOM 1895 C C . VAL A 1 231 ? 19.005 0.699 32.896 1.00 83.19 231 VAL A C 1
ATOM 1897 O O . VAL A 1 231 ? 18.167 1.567 33.147 1.00 83.19 231 VAL A O 1
ATOM 1900 N N . ILE A 1 232 ? 19.063 -0.439 33.591 1.00 83.69 232 ILE A N 1
ATOM 1901 C CA . ILE A 1 232 ? 18.189 -0.704 34.741 1.00 83.69 232 ILE A CA 1
ATOM 1902 C C . ILE A 1 232 ? 18.508 0.273 35.874 1.00 83.69 232 ILE A C 1
ATOM 1904 O O . ILE A 1 232 ? 17.586 0.858 36.444 1.00 83.69 232 ILE A O 1
ATOM 1908 N N . ASP A 1 233 ? 19.789 0.500 36.154 1.00 86.12 233 ASP A N 1
ATOM 1909 C CA . ASP A 1 233 ? 20.230 1.446 37.176 1.00 86.12 233 ASP A CA 1
ATOM 1910 C C . ASP A 1 233 ? 19.786 2.881 36.850 1.00 86.12 233 ASP A C 1
ATOM 1912 O O . ASP A 1 233 ? 19.324 3.594 37.743 1.00 86.12 233 ASP A O 1
ATOM 1916 N N . GLU A 1 234 ? 19.821 3.295 35.578 1.00 87.06 234 GLU A N 1
ATOM 1917 C CA . GLU A 1 234 ? 19.310 4.602 35.137 1.00 87.06 234 GLU A CA 1
ATOM 1918 C C . GLU A 1 234 ? 17.791 4.741 35.360 1.00 87.06 234 GLU A C 1
ATOM 1920 O O . GLU A 1 234 ? 17.320 5.761 35.874 1.00 87.06 234 GLU A O 1
ATOM 1925 N N . ILE A 1 235 ? 17.014 3.697 35.047 1.00 79.25 235 ILE A N 1
ATOM 1926 C CA . ILE A 1 235 ? 15.556 3.670 35.268 1.00 79.25 235 ILE A CA 1
ATOM 1927 C C . ILE A 1 235 ? 15.222 3.747 36.766 1.00 79.25 235 ILE A C 1
ATOM 1929 O O . ILE A 1 235 ? 14.291 4.457 37.167 1.00 79.25 235 ILE A O 1
ATOM 1933 N N . LEU A 1 236 ? 15.976 3.029 37.603 1.00 82.75 236 LEU A N 1
ATOM 1934 C CA . LEU A 1 236 ? 15.794 3.032 39.055 1.00 82.75 236 LEU A CA 1
ATOM 1935 C C . LEU A 1 236 ? 16.200 4.375 39.674 1.00 82.75 236 LEU A C 1
ATOM 1937 O O . LEU A 1 236 ? 15.491 4.883 40.543 1.00 82.75 236 LEU A O 1
ATOM 1941 N N . ALA A 1 237 ? 17.289 4.984 39.199 1.00 84.75 237 ALA A N 1
ATOM 1942 C CA . ALA A 1 237 ? 17.750 6.290 39.660 1.00 84.75 237 ALA A CA 1
ATOM 1943 C C . ALA A 1 237 ? 16.770 7.422 39.309 1.00 84.75 237 ALA A C 1
ATOM 1945 O O . ALA A 1 237 ? 16.584 8.333 40.113 1.00 84.75 237 ALA A O 1
ATOM 1946 N N . GLY A 1 238 ? 16.106 7.349 38.150 1.00 77.75 238 GLY A N 1
ATOM 1947 C CA . GLY A 1 238 ? 15.093 8.322 37.722 1.00 77.75 238 GLY A CA 1
ATOM 1948 C C . GLY A 1 238 ? 13.722 8.186 38.400 1.00 77.75 238 GLY A C 1
ATOM 1949 O O . GLY A 1 238 ? 12.836 8.997 38.132 1.00 77.75 238 GLY A O 1
ATOM 1950 N N . SER A 1 239 ? 13.525 7.169 39.247 1.00 64.94 239 SER A N 1
ATOM 1951 C CA . SER A 1 239 ? 12.241 6.866 39.903 1.00 64.94 239 SER A CA 1
ATOM 1952 C C . SER A 1 239 ? 12.155 7.302 41.379 1.00 64.94 239 SER A C 1
ATOM 1954 O O . SER A 1 239 ? 11.106 7.094 41.999 1.00 64.94 239 SER A O 1
ATOM 1956 N N . ASN A 1 240 ? 13.223 7.892 41.935 1.00 53.12 240 ASN A N 1
ATOM 1957 C CA . ASN A 1 240 ? 13.272 8.488 43.283 1.00 53.12 240 ASN A CA 1
ATOM 1958 C C . ASN A 1 240 ? 12.911 9.977 43.264 1.00 53.12 240 ASN A C 1
ATOM 1960 O O . ASN A 1 240 ? 12.216 10.413 44.212 1.00 53.12 240 ASN A O 1
#

Sequence (240 aa):
MKPKSKPPSPSSTFSYEEDEKMWEYIWNKVKFSERCILKAAVRPNQWSFWNPYIEKNGCKRQPRGLATHFRMKMAPNLHAAPMSKRIKAILYFVYSIPVDSSFLPIIRAFAPDIQIDSNRCLTRLIIKSKHEEDTKQKPVLIEEMVLDKSNHVPIKLEEPFVVDKVERVMFAESPMVNDRSQPLLRSVRNQHAQISLDMIAEVRNRTFDRIKDITDSEHVIPLFQKAMDDVIDEILAGSN

pLDDT: mean 76.48, std 22.0, range [27.2, 97.75]

Radius of gyration: 25.9 Å; chains: 1; bounding box: 85×41×74 Å

Foldseek 3Di:
DDPDPDPDDDDPDDDLVNLVLLLVLVLVQFDDDPQATAQGPDALLDLVSCPVVCVVPVDPDRSNSRSCCCVPPCLVCLVVRPDDLVSSLSCLANNQRQDDPVSVVVLCVQFVDWDADPSNGTQATFGADPPVPPDVDDGSGHHHPPPPPPDDPPPPPPDPDDPPDPDDDDDDDDDDDDDDCVVVVVVVVVVVVVVVVVVLVVVLVVVLVVVVVVDPDPVVSVVSVVVSVVVVVVVVVVPD

Secondary structure (DSSP, 8-state):
----PPPPPPPSS--HHHHHHHHHHHHTT--B-SS-BPPPSS-TTSGGGGHHHHHHHT--S-HHHHHHHIIIIIGGGGGGSSS-HHHHHHHHHHTTPBPPTTTHHHHHHH--SEEE-TTSBEEEE----GGGGTS-PPP---------TT-------PPP----SS------------TT-HHHHHHHHHHHHHHHHHHHHHHHHHHHHHHHHH---TTHHHHHHHHHHHHHHHHHHTT-